Protein AF-A0A382JVS1-F1 (afdb_monomer)

InterPro domains:
  IPR001264 Glycosyl transferase, family 51 [PF00912] (274-320)
  IPR011812 Biosynthetic peptidoglycan transglycosylase [PTHR30400] (276-320)
  IPR023346 Lysozyme-like domain superfamily [SSF53955] (274-320)
  IPR036950 Transglycosylase domain [G3DSA:1.10.3810.10] (262-322)

pLDDT: mean 78.94, std 20.45, range [28.58, 98.44]

Secondary structure (DSSP, 8-state):
-GGGSSS---THHHHHHHHHHGGG-PPPHHHHHHHHHHTHHHHHHHHHHHT--HHHHHHHHHHHHHH------TTTTTSS-SSSTTS-EETTTTEEHHHHHHHHHHHH-TTSTT---GGGGGGSPPPSSHHHHHHHHHSHHHHHHHHHHHHHHHHHHHHHTT---TT-HHHHHHHHHH-SB-TTS-B----SS----HHHHHHHHHHHHHHHH-SS-----TTSS------HHHHHHHHHHHHHHHHHHHHHTGGGTS--S--HHHHHHHHTT---------GGGS-HHHHHHHHHHH-TTGGGSSS--HHHHHHHHHHT--

Solvent-accessible surface area (backbone atoms only — not comparable to full-atom values): 19044 Å² total; per-residue (Å²): 123,80,80,72,75,80,76,73,88,65,76,66,66,60,54,56,58,54,60,57,61,55,76,73,39,50,49,53,68,67,61,51,48,52,53,48,58,75,42,38,68,38,42,50,52,20,13,60,76,42,73,42,55,48,53,47,52,49,13,40,32,50,40,52,50,48,64,50,38,79,58,83,58,104,78,67,62,86,82,74,53,84,84,72,69,78,65,52,57,35,46,76,48,49,48,30,55,62,55,52,54,48,47,42,51,32,44,72,31,85,86,42,80,45,32,64,51,79,93,50,35,85,76,55,83,73,66,90,47,71,66,55,46,51,57,44,26,65,35,55,54,50,17,32,32,50,50,31,45,48,53,30,28,54,27,39,36,21,38,74,75,73,45,74,41,78,88,34,39,23,51,51,28,28,41,65,74,64,46,64,47,47,97,88,65,48,68,66,67,80,60,98,79,76,77,56,46,74,64,1,50,48,13,34,51,42,27,55,49,36,69,73,45,45,91,60,71,78,77,79,73,94,75,81,65,85,66,77,65,77,41,71,63,55,56,51,48,52,52,50,51,50,48,65,58,47,58,57,46,69,58,57,58,54,49,79,81,44,79,74,93,67,51,74,66,55,50,54,41,43,76,72,71,45,88,82,88,86,79,95,70,62,74,87,80,44,60,69,65,57,56,52,50,52,46,44,71,78,38,74,56,56,92,81,44,99,80,66,63,63,66,58,52,51,51,53,54,59,70,67,59,125

Structure (mmCIF, N/CA/C/O backbone):
data_AF-A0A382JVS1-F1
#
_entry.id   AF-A0A382JVS1-F1
#
loop_
_atom_site.group_PDB
_atom_site.id
_atom_site.type_symbol
_atom_site.label_atom_id
_atom_site.label_alt_id
_atom_site.label_comp_id
_atom_site.label_asym_id
_atom_site.label_entity_id
_atom_site.label_seq_id
_atom_site.pdbx_PDB_ins_code
_atom_site.Cartn_x
_atom_site.Cartn_y
_atom_site.Cartn_z
_atom_site.occupancy
_atom_site.B_iso_or_equiv
_atom_site.auth_seq_id
_atom_site.auth_comp_id
_atom_site.auth_asym_id
_atom_site.auth_atom_id
_atom_site.pdbx_PDB_model_num
ATOM 1 N N . VAL A 1 1 ? 19.525 30.548 -40.814 1.00 42.31 1 VAL A N 1
ATOM 2 C CA . VAL A 1 1 ? 19.132 29.144 -41.106 1.00 42.31 1 VAL A CA 1
ATOM 3 C C . VAL A 1 1 ? 19.857 28.142 -40.199 1.00 42.31 1 VAL A C 1
ATOM 5 O O . VAL A 1 1 ? 19.196 27.273 -39.652 1.00 42.31 1 VAL A O 1
ATOM 8 N N . TYR A 1 2 ? 21.157 28.309 -39.919 1.00 33.12 2 TYR A N 1
ATOM 9 C CA . TYR A 1 2 ? 21.934 27.373 -39.083 1.00 33.12 2 TYR A CA 1
ATOM 10 C C . TYR A 1 2 ? 21.656 27.394 -37.561 1.00 33.12 2 TYR A C 1
ATOM 12 O O . TYR A 1 2 ? 21.855 26.381 -36.898 1.00 33.12 2 TYR A O 1
ATOM 20 N N . SER A 1 3 ? 21.132 28.483 -36.982 1.00 33.38 3 SER A N 1
ATOM 21 C CA . SER A 1 3 ? 20.881 28.567 -35.527 1.00 33.38 3 SER A CA 1
ATOM 22 C C . SER A 1 3 ? 19.581 27.898 -35.050 1.00 33.38 3 SER A C 1
ATOM 24 O O . SER A 1 3 ? 19.409 27.677 -33.852 1.00 33.38 3 SER A O 1
ATOM 26 N N . ALA A 1 4 ? 18.671 27.544 -35.964 1.00 33.25 4 ALA A N 1
ATOM 27 C CA . ALA A 1 4 ? 17.352 26.998 -35.626 1.00 33.25 4 ALA A CA 1
ATOM 28 C C . ALA A 1 4 ? 17.336 25.466 -35.457 1.00 33.25 4 ALA A C 1
ATOM 30 O O . ALA A 1 4 ? 16.404 24.921 -34.872 1.00 33.25 4 ALA A O 1
ATOM 31 N N . ILE A 1 5 ? 18.373 24.767 -35.928 1.00 41.28 5 ILE A N 1
ATOM 32 C CA . ILE A 1 5 ? 18.414 23.294 -35.971 1.00 41.28 5 ILE A CA 1
ATOM 33 C C . ILE A 1 5 ? 19.000 22.698 -34.674 1.00 41.28 5 ILE A C 1
ATOM 35 O O . ILE A 1 5 ? 18.721 21.555 -34.326 1.00 41.28 5 ILE A O 1
ATOM 39 N N . TYR A 1 6 ? 19.744 23.482 -33.887 1.00 38.34 6 TYR A N 1
ATOM 40 C CA . TYR A 1 6 ? 20.509 22.966 -32.742 1.00 38.34 6 TYR A CA 1
ATOM 41 C C . TYR A 1 6 ? 19.781 22.950 -31.391 1.00 38.34 6 TYR A C 1
ATOM 43 O O . TYR A 1 6 ? 20.364 22.551 -30.383 1.00 38.34 6 TYR A O 1
ATOM 51 N N . ARG A 1 7 ? 18.511 23.367 -31.326 1.00 41.34 7 ARG A N 1
ATOM 52 C CA . ARG A 1 7 ? 17.801 23.531 -30.050 1.00 41.34 7 ARG A CA 1
ATOM 53 C C . ARG A 1 7 ? 16.478 22.770 -30.032 1.00 41.34 7 ARG A C 1
ATOM 55 O O . ARG A 1 7 ? 15.424 23.383 -30.108 1.00 41.34 7 ARG A O 1
ATOM 62 N N . ARG A 1 8 ? 16.547 21.436 -29.919 1.00 42.84 8 ARG A N 1
ATOM 63 C CA . ARG A 1 8 ? 15.491 20.554 -29.366 1.00 42.84 8 ARG A CA 1
ATOM 64 C C . ARG A 1 8 ? 15.969 19.095 -29.330 1.00 42.84 8 ARG A C 1
ATOM 66 O O . ARG A 1 8 ? 15.450 18.231 -30.027 1.00 42.84 8 ARG A O 1
ATOM 73 N N . VAL A 1 9 ? 16.930 18.785 -28.458 1.00 40.22 9 VAL A N 1
ATOM 74 C CA . VAL A 1 9 ? 17.017 17.415 -27.926 1.00 40.22 9 VAL A CA 1
ATOM 75 C C . VAL A 1 9 ? 15.963 17.336 -26.830 1.00 40.22 9 VAL A C 1
ATOM 77 O O . VAL A 1 9 ? 16.161 17.751 -25.694 1.00 40.22 9 VAL A O 1
ATOM 80 N N . SER A 1 10 ? 14.767 16.942 -27.253 1.00 40.75 10 SER A N 1
ATOM 81 C CA . SER A 1 10 ? 13.594 16.798 -26.407 1.00 40.75 10 SER A CA 1
ATOM 82 C C . SER A 1 10 ? 13.852 15.707 -25.361 1.00 40.75 10 SER A C 1
ATOM 84 O O . SER A 1 10 ? 14.071 14.549 -25.718 1.00 40.75 10 SER A O 1
ATOM 86 N N . PHE A 1 11 ? 13.786 16.085 -24.080 1.00 40.19 11 PHE A N 1
ATOM 87 C CA . PHE A 1 11 ? 13.880 15.259 -22.857 1.00 40.19 11 PHE A CA 1
ATOM 88 C C . PHE A 1 11 ? 12.965 14.010 -22.832 1.00 40.19 11 PHE A C 1
ATOM 90 O O . PHE A 1 11 ? 13.031 13.187 -21.924 1.00 40.19 11 PHE A O 1
ATOM 97 N N . TRP A 1 12 ? 12.120 13.835 -23.845 1.00 39.53 12 TRP A N 1
ATOM 98 C CA . TRP A 1 12 ? 11.094 12.803 -23.945 1.00 39.53 12 TRP A CA 1
ATOM 99 C C . TRP A 1 12 ? 11.618 11.406 -24.312 1.00 39.53 12 TRP A C 1
ATOM 101 O O . TRP A 1 12 ? 10.937 10.419 -24.044 1.00 39.53 12 TRP A O 1
ATOM 111 N N . ARG A 1 13 ? 12.828 11.278 -24.881 1.00 41.66 13 ARG A N 1
ATOM 112 C CA . ARG A 1 13 ? 13.394 9.960 -25.247 1.00 41.66 13 ARG A CA 1
ATOM 113 C C . ARG A 1 13 ? 13.989 9.186 -24.064 1.00 41.66 13 ARG A C 1
ATOM 115 O O . ARG A 1 13 ? 14.047 7.964 -24.128 1.00 41.66 13 ARG A O 1
ATOM 122 N N . LEU A 1 14 ? 14.350 9.867 -22.973 1.00 41.50 14 LEU A N 1
ATOM 123 C CA . LEU A 1 14 ? 14.803 9.216 -21.737 1.00 41.50 14 LEU A CA 1
ATOM 124 C C . LEU A 1 14 ? 13.622 8.626 -20.941 1.00 41.50 14 LEU A C 1
ATOM 126 O O . LEU A 1 14 ? 13.747 7.572 -20.324 1.00 41.50 14 LEU A O 1
ATOM 130 N N . GLY A 1 15 ? 12.449 9.267 -21.021 1.00 41.09 15 GLY A N 1
ATOM 131 C CA . GLY A 1 15 ? 11.243 8.846 -20.303 1.00 41.09 15 GLY A CA 1
ATOM 132 C C . GLY A 1 15 ? 10.675 7.505 -20.772 1.00 41.09 15 GLY A C 1
ATOM 133 O O . GLY A 1 15 ? 10.229 6.720 -19.946 1.00 41.09 15 GLY A O 1
ATOM 134 N N . ILE A 1 16 ? 10.746 7.196 -22.072 1.00 46.34 16 ILE A N 1
ATOM 135 C CA . ILE A 1 16 ? 10.248 5.921 -22.626 1.00 46.34 16 ILE A CA 1
ATOM 136 C C . ILE A 1 16 ? 11.172 4.749 -22.253 1.00 46.34 16 ILE A C 1
ATOM 138 O O . ILE A 1 16 ? 10.693 3.645 -22.012 1.00 46.34 16 ILE A O 1
ATOM 142 N N . PHE A 1 17 ? 12.482 4.987 -22.136 1.00 40.34 17 PHE A N 1
ATOM 143 C CA . PHE A 1 17 ? 13.445 3.965 -21.713 1.00 40.34 17 PHE A CA 1
ATOM 144 C C . PHE A 1 17 ? 13.302 3.626 -20.215 1.00 40.34 17 PHE A C 1
ATOM 146 O O . PHE A 1 17 ? 13.385 2.460 -19.837 1.00 40.34 17 PHE A O 1
ATOM 153 N N . LEU A 1 18 ? 12.982 4.623 -19.380 1.00 43.81 18 LEU A N 1
ATOM 154 C CA . LEU A 1 18 ? 12.628 4.440 -17.964 1.00 43.81 18 LEU A CA 1
ATOM 155 C C . LEU A 1 18 ? 11.268 3.738 -17.773 1.00 43.81 18 LEU A C 1
ATOM 157 O O . LEU A 1 18 ? 11.133 2.901 -16.886 1.00 43.81 18 LEU A O 1
ATOM 161 N N . LEU A 1 19 ? 10.288 4.005 -18.643 1.00 38.28 19 LEU A N 1
ATOM 162 C CA . LEU A 1 19 ? 8.951 3.387 -18.606 1.00 38.28 19 LEU A CA 1
ATOM 163 C C . LEU A 1 19 ? 8.930 1.900 -18.989 1.00 38.28 19 LEU A C 1
ATOM 165 O O . LEU A 1 19 ? 8.004 1.182 -18.626 1.00 38.28 19 LEU A O 1
ATOM 169 N N . ILE A 1 20 ? 9.923 1.431 -19.746 1.00 39.72 20 ILE A N 1
ATOM 170 C CA . ILE A 1 20 ? 10.021 0.024 -20.158 1.00 39.72 20 ILE A CA 1
ATOM 171 C C . ILE A 1 20 ? 10.807 -0.789 -19.117 1.00 39.72 20 ILE A C 1
ATOM 173 O O . ILE A 1 20 ? 10.452 -1.939 -18.852 1.00 39.72 20 ILE A O 1
ATOM 177 N N . ALA A 1 21 ? 11.800 -0.182 -18.456 1.00 35.78 21 ALA A N 1
ATOM 178 C CA . ALA A 1 21 ? 12.526 -0.792 -17.339 1.00 35.78 21 ALA A CA 1
ATOM 179 C C . ALA A 1 21 ? 11.646 -0.997 -16.090 1.00 35.78 21 ALA A C 1
ATOM 181 O O . ALA A 1 21 ? 11.815 -1.989 -15.381 1.00 35.78 21 ALA A O 1
ATOM 182 N N . SER A 1 22 ? 10.658 -0.125 -15.864 1.00 36.38 22 SER A N 1
ATOM 183 C CA . SER A 1 22 ? 9.746 -0.226 -14.719 1.00 36.38 22 SER A CA 1
ATOM 184 C C . SER A 1 22 ? 8.768 -1.396 -14.810 1.00 36.38 22 SER A C 1
ATOM 186 O O . SER A 1 22 ? 8.185 -1.761 -13.805 1.00 36.38 22 SER A O 1
ATOM 188 N N . THR A 1 23 ? 8.613 -2.036 -15.978 1.00 35.84 23 THR A N 1
ATOM 189 C CA . THR A 1 23 ? 7.744 -3.213 -16.167 1.00 35.84 23 THR A CA 1
ATOM 190 C C . THR A 1 23 ? 8.486 -4.558 -16.051 1.00 35.84 23 THR A C 1
ATOM 192 O O . THR A 1 23 ? 7.959 -5.578 -16.486 1.00 35.84 23 THR A O 1
ATOM 195 N N . ALA A 1 24 ? 9.653 -4.623 -15.374 1.00 39.47 24 ALA A N 1
ATOM 196 C CA . ALA A 1 24 ? 10.392 -5.859 -15.036 1.00 39.47 24 ALA A CA 1
ATOM 197 C C . ALA A 1 24 ? 10.500 -6.343 -13.537 1.00 39.47 24 ALA A C 1
ATOM 199 O O . ALA A 1 24 ? 11.214 -7.325 -13.322 1.00 39.47 24 ALA A O 1
ATOM 200 N N . LEU A 1 25 ? 9.842 -5.745 -12.524 1.00 48.66 25 LEU A N 1
ATOM 201 C CA . LEU A 1 25 ? 10.211 -5.816 -11.092 1.00 48.66 25 LEU A CA 1
ATOM 202 C C . LEU A 1 25 ? 9.109 -6.173 -10.044 1.00 48.66 25 LEU A C 1
ATOM 204 O O . LEU A 1 25 ? 9.268 -5.815 -8.881 1.00 48.66 25 LEU A O 1
ATOM 208 N N . ALA A 1 26 ? 8.023 -6.899 -10.355 1.00 50.84 26 ALA A N 1
ATOM 209 C CA . ALA A 1 26 ? 7.187 -7.459 -9.267 1.00 50.84 26 ALA A CA 1
ATOM 210 C C . ALA A 1 26 ? 7.966 -8.500 -8.434 1.00 50.84 26 ALA A C 1
ATOM 212 O O . ALA A 1 26 ? 8.586 -9.405 -9.004 1.00 50.84 26 ALA A O 1
ATOM 213 N N . GLU A 1 27 ? 7.903 -8.399 -7.098 1.00 60.81 27 GLU A N 1
ATOM 214 C CA . GLU A 1 27 ? 8.493 -9.383 -6.180 1.00 60.81 27 GLU A CA 1
ATOM 215 C C . GLU A 1 27 ? 7.804 -10.742 -6.381 1.00 60.81 27 GLU A C 1
ATOM 217 O O . GLU A 1 27 ? 6.579 -10.830 -6.515 1.00 60.81 27 GLU A O 1
ATOM 222 N N . SER A 1 28 ? 8.581 -11.827 -6.447 1.00 71.00 28 SER A N 1
ATOM 223 C CA . SER A 1 28 ? 7.980 -13.151 -6.583 1.00 71.00 28 SER A CA 1
ATOM 224 C C . SER A 1 28 ? 7.179 -13.498 -5.325 1.00 71.00 28 SER A C 1
ATOM 226 O O . SER A 1 28 ? 7.521 -13.104 -4.204 1.00 71.00 28 SER A O 1
ATOM 228 N N . ALA A 1 29 ? 6.108 -14.269 -5.514 1.00 74.44 29 ALA A N 1
ATOM 229 C CA . ALA A 1 29 ? 5.278 -14.757 -4.416 1.00 74.44 29 ALA A CA 1
ATOM 230 C C . ALA A 1 29 ? 6.108 -15.483 -3.341 1.00 74.44 29 ALA A C 1
ATOM 232 O O . ALA A 1 29 ? 5.847 -15.303 -2.155 1.00 74.44 29 ALA A O 1
ATOM 233 N N . ASP A 1 30 ? 7.137 -16.231 -3.751 1.00 70.50 30 ASP A N 1
ATOM 234 C CA . ASP A 1 30 ? 8.017 -16.980 -2.849 1.00 70.50 30 ASP A CA 1
ATOM 235 C C . ASP A 1 30 ? 8.817 -16.053 -1.917 1.00 70.50 30 ASP A C 1
ATOM 237 O O . ASP A 1 30 ? 8.817 -16.249 -0.704 1.00 70.50 30 ASP A O 1
ATOM 241 N N . VAL A 1 31 ? 9.421 -14.984 -2.452 1.00 76.56 31 VAL A N 1
ATOM 242 C CA . VAL A 1 31 ? 10.197 -14.027 -1.639 1.00 76.56 31 VAL A CA 1
ATOM 243 C C . VAL A 1 31 ? 9.278 -13.264 -0.684 1.00 76.56 31 VAL A C 1
ATOM 245 O O . VAL A 1 31 ? 9.595 -13.088 0.492 1.00 76.56 31 VAL A O 1
ATOM 248 N N . THR A 1 32 ? 8.099 -12.853 -1.158 1.00 79.94 32 THR A N 1
ATOM 249 C CA . THR A 1 32 ? 7.102 -12.196 -0.301 1.00 79.94 32 THR A CA 1
ATOM 250 C C . THR A 1 32 ? 6.661 -13.114 0.840 1.00 79.94 32 THR A C 1
ATOM 252 O O . THR A 1 32 ? 6.521 -12.671 1.981 1.00 79.94 32 THR A O 1
ATOM 255 N N . HIS A 1 33 ? 6.468 -14.400 0.549 1.00 79.75 33 HIS A N 1
ATOM 256 C CA . HIS A 1 33 ? 6.098 -15.398 1.541 1.00 79.75 33 HIS A CA 1
ATOM 257 C C . HIS A 1 33 ? 7.192 -15.589 2.605 1.00 79.75 33 HIS A C 1
ATOM 259 O O . HIS A 1 33 ? 6.888 -15.599 3.796 1.00 79.75 33 HIS A O 1
ATOM 265 N N . GLU A 1 34 ? 8.467 -15.661 2.214 1.00 79.38 34 GLU A N 1
ATOM 266 C CA . GLU A 1 34 ? 9.585 -15.693 3.170 1.00 79.38 34 GLU A CA 1
ATOM 267 C C . GLU A 1 34 ? 9.607 -14.453 4.073 1.00 79.38 34 GLU A C 1
ATOM 269 O O . GLU A 1 34 ? 9.758 -14.574 5.290 1.00 79.38 34 GLU A O 1
ATOM 274 N N . LYS A 1 35 ? 9.373 -13.256 3.520 1.00 84.69 35 LYS A N 1
ATOM 275 C CA . LYS A 1 35 ? 9.302 -12.022 4.321 1.00 84.69 35 LYS A CA 1
ATOM 276 C C . LYS A 1 35 ? 8.130 -12.022 5.308 1.00 84.69 35 LYS A C 1
ATOM 278 O O . LYS A 1 35 ? 8.286 -11.504 6.415 1.00 84.69 35 LYS A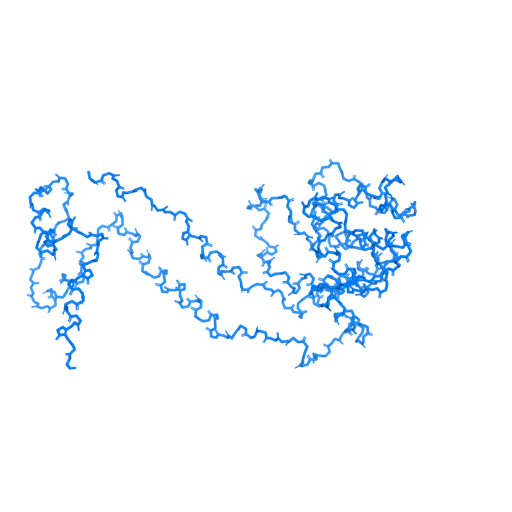 O 1
ATOM 283 N N . LEU A 1 36 ? 6.980 -12.601 4.944 1.00 87.50 36 LEU A N 1
ATOM 284 C CA . LEU A 1 36 ? 5.849 -12.796 5.864 1.00 87.50 36 LEU A CA 1
ATOM 285 C C . LEU A 1 36 ? 6.212 -13.740 7.012 1.00 87.50 36 LEU A C 1
ATOM 287 O O . LEU A 1 36 ? 5.864 -13.458 8.155 1.00 87.50 36 LEU A O 1
ATOM 291 N N . LEU A 1 37 ? 6.942 -14.822 6.727 1.00 83.81 37 LEU A N 1
ATOM 292 C CA . LEU A 1 37 ? 7.420 -15.754 7.750 1.00 83.81 37 LEU A CA 1
ATOM 293 C C . LEU A 1 37 ? 8.394 -15.083 8.723 1.00 83.81 37 LEU A C 1
ATOM 295 O O . LEU A 1 37 ? 8.231 -15.214 9.935 1.00 83.81 37 LEU A O 1
ATOM 299 N N . VAL A 1 38 ? 9.366 -14.326 8.204 1.00 84.75 38 VAL A N 1
ATOM 300 C CA . VAL A 1 38 ? 10.346 -13.590 9.022 1.00 84.75 38 VAL A CA 1
ATOM 301 C C . VAL A 1 38 ? 9.658 -12.564 9.926 1.00 84.75 38 VAL A C 1
ATOM 303 O O . VAL A 1 38 ? 9.999 -12.446 11.100 1.00 84.75 38 VAL A O 1
ATOM 306 N N . ASN A 1 39 ? 8.649 -11.857 9.409 1.00 88.12 39 ASN A N 1
ATOM 307 C CA . ASN A 1 39 ? 7.931 -10.810 10.141 1.00 88.12 39 ASN A CA 1
ATOM 308 C C . ASN A 1 39 ? 6.666 -11.304 10.859 1.00 88.12 39 ASN A C 1
ATOM 310 O O . ASN A 1 39 ? 5.890 -10.490 11.367 1.00 88.12 39 ASN A O 1
ATOM 314 N N . ARG A 1 40 ? 6.449 -12.621 10.943 1.00 88.00 40 ARG A N 1
ATOM 315 C CA . ARG A 1 40 ? 5.226 -13.211 11.504 1.00 88.00 40 ARG A CA 1
ATOM 316 C C . ARG A 1 40 ? 4.914 -12.703 12.911 1.00 88.00 40 ARG A C 1
ATOM 318 O O . ARG A 1 40 ? 3.771 -12.354 13.187 1.00 88.00 40 ARG A O 1
ATOM 325 N N . GLY A 1 41 ? 5.929 -12.593 13.769 1.00 86.44 41 GLY A N 1
ATOM 326 C CA . GLY A 1 41 ? 5.753 -12.076 15.128 1.00 86.44 41 GLY A CA 1
ATOM 327 C C . GLY A 1 41 ? 5.216 -10.641 15.152 1.00 86.44 41 GLY A C 1
ATOM 328 O O . GLY A 1 41 ? 4.326 -10.330 15.937 1.00 86.44 41 GLY A O 1
ATOM 329 N N . PHE A 1 42 ? 5.686 -9.766 14.255 1.00 92.81 42 PHE A N 1
ATOM 330 C CA . PHE A 1 42 ? 5.161 -8.400 14.153 1.00 92.81 42 PHE A CA 1
ATOM 331 C C . PHE A 1 42 ? 3.720 -8.368 13.646 1.00 92.81 42 PHE A C 1
ATOM 333 O O . PHE A 1 42 ? 2.930 -7.562 14.132 1.00 92.81 42 PHE A O 1
ATOM 340 N N . ILE A 1 43 ? 3.369 -9.255 12.712 1.00 93.75 43 ILE A N 1
ATOM 341 C CA . ILE A 1 43 ? 2.002 -9.394 12.199 1.00 93.75 43 ILE A CA 1
ATOM 342 C C . ILE A 1 43 ? 1.057 -9.835 13.315 1.00 93.75 43 ILE A C 1
ATOM 344 O O . ILE A 1 43 ? 0.023 -9.202 13.502 1.00 93.75 43 ILE A O 1
ATOM 348 N N . GLU A 1 44 ? 1.413 -10.873 14.073 1.00 92.19 44 GLU A N 1
ATOM 349 C CA . GLU A 1 44 ? 0.589 -11.392 15.171 1.00 92.19 44 GLU A CA 1
ATOM 350 C C . GLU A 1 44 ? 0.407 -10.343 16.278 1.00 92.19 44 GLU A C 1
ATOM 352 O O . GLU A 1 44 ? -0.719 -10.083 16.697 1.00 92.19 44 GLU A O 1
ATOM 357 N N . ILE A 1 45 ? 1.484 -9.656 16.677 1.00 93.31 45 ILE A N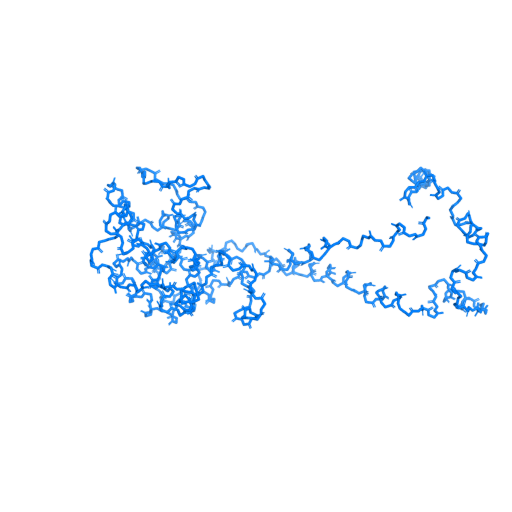 1
ATOM 358 C CA . ILE A 1 45 ? 1.425 -8.581 17.681 1.00 93.31 45 ILE A CA 1
ATOM 359 C C . ILE A 1 45 ? 0.562 -7.409 17.196 1.00 93.31 45 ILE A C 1
ATOM 361 O O . ILE A 1 45 ? -0.225 -6.858 17.964 1.00 93.31 45 ILE A O 1
ATOM 365 N N . ALA A 1 46 ? 0.712 -6.987 15.939 1.00 97.44 46 ALA A N 1
ATOM 366 C CA . ALA A 1 46 ? -0.086 -5.897 15.385 1.00 97.44 46 ALA A CA 1
ATOM 367 C C . ALA A 1 46 ? -1.565 -6.293 15.262 1.00 97.44 46 ALA A C 1
ATOM 369 O O . ALA A 1 46 ? -2.447 -5.510 15.615 1.00 97.44 46 ALA A O 1
ATOM 370 N N . ALA A 1 47 ? -1.838 -7.509 14.792 1.00 96.69 47 ALA A N 1
ATOM 371 C CA . ALA A 1 47 ? -3.184 -8.045 14.670 1.00 96.69 47 ALA A CA 1
ATOM 372 C C . ALA A 1 47 ? -3.906 -8.061 16.023 1.00 96.69 47 ALA A C 1
ATOM 374 O O . ALA A 1 47 ? -5.015 -7.539 16.121 1.00 96.69 47 ALA A O 1
ATOM 375 N N . ASP A 1 48 ? -3.239 -8.546 17.071 1.00 96.31 48 ASP A N 1
ATOM 376 C CA . ASP A 1 48 ? -3.762 -8.557 18.438 1.00 96.31 48 ASP A CA 1
ATOM 377 C C . ASP A 1 48 ? -4.024 -7.134 18.967 1.00 96.31 48 ASP A C 1
ATOM 379 O O . ASP A 1 48 ? -5.155 -6.798 19.326 1.00 96.31 48 ASP A O 1
ATOM 383 N N . LYS A 1 49 ? -3.025 -6.239 18.887 1.00 97.25 49 LYS A N 1
ATOM 384 C CA . LYS A 1 49 ? -3.138 -4.837 19.341 1.00 97.25 49 LYS A CA 1
ATOM 385 C C . LYS A 1 49 ? -4.333 -4.100 18.744 1.00 97.25 49 LYS A C 1
ATOM 387 O O . LYS A 1 49 ? -5.016 -3.348 19.438 1.00 97.25 49 LYS A O 1
ATOM 392 N N . PHE A 1 50 ? -4.578 -4.289 17.450 1.00 97.88 50 PHE A N 1
ATOM 393 C CA . PHE A 1 50 ? -5.660 -3.608 16.740 1.00 97.88 50 PHE A CA 1
ATOM 394 C C . PHE A 1 50 ? -6.918 -4.475 16.598 1.00 97.88 50 PHE A C 1
ATOM 396 O O . PHE A 1 50 ? -7.889 -4.038 15.977 1.00 97.88 50 PHE A O 1
ATOM 403 N N . ASN A 1 51 ? -6.948 -5.663 17.211 1.00 97.12 51 ASN A N 1
ATOM 404 C CA . ASN A 1 51 ? -8.044 -6.628 17.146 1.00 97.12 51 ASN A CA 1
ATOM 405 C C . ASN A 1 51 ? -8.468 -6.945 15.696 1.00 97.12 51 ASN A C 1
ATOM 407 O O . ASN A 1 51 ? -9.648 -6.890 15.359 1.00 97.12 51 ASN A O 1
ATOM 411 N N . VAL A 1 52 ? -7.519 -7.169 14.793 1.00 97.25 52 VAL A N 1
ATOM 412 C CA . VAL A 1 52 ? -7.786 -7.514 13.386 1.00 97.25 52 VAL A CA 1
ATOM 413 C C . VAL A 1 52 ? -7.305 -8.926 13.087 1.00 97.25 52 VAL A C 1
ATOM 415 O O . VAL A 1 52 ? -6.469 -9.469 13.798 1.00 97.25 52 VAL A O 1
ATOM 418 N N . ASP A 1 53 ? -7.828 -9.531 12.026 1.00 95.62 53 ASP A N 1
ATOM 419 C CA . ASP A 1 53 ? -7.428 -10.878 11.638 1.00 95.62 53 ASP A CA 1
ATOM 420 C C . ASP A 1 53 ? -6.009 -10.881 11.032 1.00 95.62 53 ASP A C 1
ATOM 422 O O . ASP A 1 53 ? -5.728 -10.186 10.048 1.00 95.62 53 ASP A O 1
ATOM 426 N N . ALA A 1 54 ? -5.104 -11.669 11.623 1.00 94.56 54 ALA A N 1
ATOM 427 C CA . ALA A 1 54 ? -3.708 -11.766 11.198 1.00 94.56 54 ALA A CA 1
ATOM 428 C C . ALA A 1 54 ? -3.548 -12.366 9.790 1.00 94.56 54 ALA A C 1
ATOM 430 O O . ALA A 1 54 ? -2.620 -11.996 9.064 1.00 94.56 54 ALA A O 1
ATOM 431 N N . GLN A 1 55 ? -4.444 -13.266 9.373 1.00 93.00 55 GLN A N 1
ATOM 432 C CA . GLN A 1 55 ? -4.435 -13.845 8.029 1.00 93.00 55 GLN A CA 1
ATOM 433 C C . GLN A 1 55 ? -4.896 -12.819 6.996 1.00 93.00 55 GLN A C 1
ATOM 435 O O . GLN A 1 55 ? -4.272 -12.710 5.942 1.00 93.00 55 GLN A O 1
ATOM 440 N N . ILE A 1 56 ? -5.921 -12.016 7.302 1.00 96.31 56 ILE A N 1
ATOM 441 C CA . ILE A 1 56 ? -6.353 -10.912 6.430 1.00 96.31 56 ILE A CA 1
ATOM 442 C C . ILE A 1 56 ? -5.250 -9.856 6.318 1.00 96.31 56 ILE A C 1
ATOM 444 O O . ILE A 1 56 ? -4.943 -9.412 5.210 1.00 96.31 56 ILE A O 1
ATOM 448 N N . LEU A 1 57 ? -4.611 -9.487 7.433 1.00 96.69 57 LEU A N 1
ATOM 449 C CA . LEU A 1 57 ? -3.470 -8.568 7.428 1.00 96.69 57 LEU A CA 1
ATOM 450 C C . LEU A 1 57 ? -2.325 -9.108 6.560 1.00 96.69 57 LEU A C 1
ATOM 452 O O . LEU A 1 57 ? -1.826 -8.396 5.688 1.00 96.69 57 LEU A O 1
ATOM 456 N N . SER A 1 58 ? -1.970 -10.384 6.730 1.00 95.12 58 SER A N 1
ATOM 457 C CA . SER A 1 58 ? -0.956 -11.055 5.909 1.00 95.12 58 SER A CA 1
ATOM 458 C C . SER A 1 58 ? -1.341 -11.077 4.432 1.00 95.12 58 SER A C 1
ATOM 460 O O . SER A 1 58 ? -0.501 -10.813 3.579 1.00 95.12 58 SER A O 1
ATOM 462 N N . ALA A 1 59 ? -2.607 -11.359 4.110 1.00 95.19 59 ALA A N 1
ATOM 463 C CA . ALA A 1 59 ? -3.110 -11.415 2.739 1.00 95.19 59 ALA A CA 1
ATOM 464 C C . ALA A 1 59 ? -3.052 -10.052 2.047 1.00 95.19 59 ALA A C 1
ATOM 466 O O . ALA A 1 59 ? -2.715 -9.977 0.865 1.00 95.19 59 ALA A O 1
ATOM 467 N N . ILE A 1 60 ? -3.329 -8.973 2.779 1.00 95.38 60 ILE A N 1
ATOM 468 C CA . ILE A 1 60 ? -3.200 -7.606 2.269 1.00 95.38 60 ILE A CA 1
ATOM 469 C C . ILE A 1 60 ? -1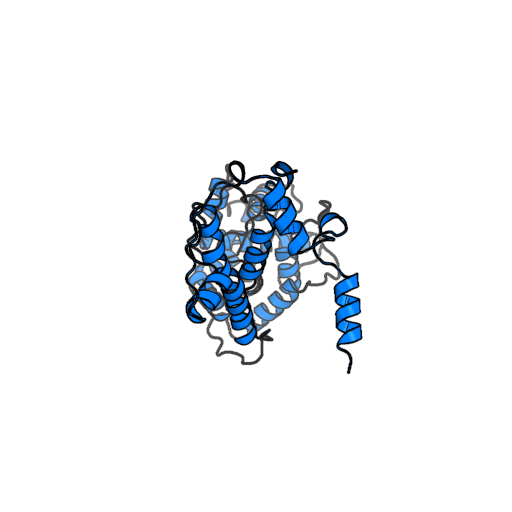.736 -7.273 2.004 1.00 95.38 60 ILE A C 1
ATOM 471 O O . ILE A 1 60 ? -1.424 -6.836 0.901 1.00 95.38 60 ILE A O 1
ATOM 475 N N . ILE A 1 61 ? -0.836 -7.547 2.954 1.00 93.56 61 ILE A N 1
ATOM 476 C CA . ILE A 1 61 ? 0.606 -7.311 2.777 1.00 93.56 61 ILE A CA 1
ATOM 477 C C . ILE A 1 61 ? 1.142 -8.134 1.600 1.00 93.56 61 ILE A C 1
ATOM 479 O O . ILE A 1 61 ? 1.814 -7.596 0.725 1.00 93.56 61 ILE A O 1
ATOM 483 N N . PHE A 1 62 ? 0.793 -9.420 1.531 1.00 92.12 62 PHE A N 1
ATOM 484 C CA . PHE A 1 62 ? 1.156 -10.297 0.421 1.00 92.12 62 PHE A CA 1
ATOM 485 C C . PHE A 1 62 ? 0.705 -9.721 -0.922 1.00 92.12 62 PHE A C 1
ATOM 487 O O . PHE A 1 62 ? 1.474 -9.661 -1.880 1.00 92.12 62 PHE A O 1
ATOM 494 N N . THR A 1 63 ? -0.552 -9.287 -0.990 1.00 90.50 63 THR A N 1
ATOM 495 C CA . THR A 1 63 ? -1.151 -8.787 -2.226 1.00 90.50 63 THR A CA 1
ATOM 496 C C . THR A 1 63 ? -0.550 -7.443 -2.631 1.00 90.50 63 THR A C 1
ATOM 498 O O . THR A 1 63 ? -0.216 -7.284 -3.798 1.00 90.50 63 THR A O 1
ATOM 501 N N . GLU A 1 64 ? -0.327 -6.510 -1.697 1.00 88.00 64 GLU A N 1
ATOM 502 C CA . GLU A 1 64 ? 0.388 -5.249 -1.959 1.00 88.00 64 GLU A CA 1
ATOM 503 C C . GLU A 1 64 ? 1.762 -5.512 -2.583 1.00 88.00 64 GLU A C 1
ATOM 505 O O . GLU A 1 64 ? 2.093 -4.934 -3.616 1.00 88.00 64 GLU A O 1
ATOM 510 N N . ARG A 1 65 ? 2.537 -6.429 -1.995 1.00 84.62 65 ARG A N 1
ATOM 511 C CA . ARG A 1 65 ? 3.912 -6.719 -2.423 1.00 84.62 65 ARG A CA 1
ATOM 512 C C . ARG A 1 65 ? 4.006 -7.492 -3.739 1.00 84.62 65 ARG A C 1
ATOM 514 O O . ARG A 1 65 ? 4.959 -7.306 -4.486 1.00 84.62 65 ARG A O 1
ATOM 521 N N . THR A 1 66 ? 3.021 -8.336 -4.042 1.00 80.12 66 THR A N 1
ATOM 522 C CA . THR A 1 66 ? 3.011 -9.149 -5.274 1.00 80.12 66 THR A CA 1
ATOM 523 C C . THR A 1 66 ? 2.315 -8.471 -6.457 1.00 80.12 66 THR A C 1
ATOM 525 O O . THR A 1 66 ? 2.573 -8.840 -7.604 1.00 80.12 66 THR A O 1
ATOM 528 N N . LEU A 1 67 ? 1.434 -7.490 -6.216 1.00 70.88 67 LEU A N 1
ATOM 529 C CA . LEU A 1 67 ? 0.754 -6.727 -7.270 1.00 70.88 67 LEU A CA 1
ATOM 530 C C . LEU A 1 67 ? 1.454 -5.434 -7.653 1.00 70.88 67 LEU A C 1
ATOM 532 O O . LEU A 1 67 ? 1.476 -5.100 -8.840 1.00 70.88 67 LEU A O 1
ATOM 536 N N . ASN A 1 68 ? 1.946 -4.670 -6.674 1.00 55.00 68 ASN A N 1
ATOM 537 C CA . ASN A 1 68 ? 2.581 -3.401 -6.982 1.00 55.00 68 ASN A CA 1
ATOM 538 C C . ASN A 1 68 ? 3.972 -3.667 -7.536 1.00 55.00 68 ASN A C 1
ATOM 540 O O . ASN A 1 68 ? 4.867 -4.191 -6.886 1.00 55.00 68 ASN A O 1
ATOM 544 N N . TYR A 1 69 ? 4.096 -3.314 -8.805 1.00 45.38 69 TYR A N 1
ATOM 545 C CA . TYR A 1 69 ? 5.181 -3.692 -9.685 1.00 45.38 69 TYR A CA 1
ATOM 546 C C . TYR A 1 69 ? 6.444 -2.822 -9.506 1.00 45.38 69 TYR A C 1
ATOM 548 O O . TYR A 1 69 ? 7.436 -2.993 -10.208 1.00 45.38 69 TYR A O 1
ATOM 556 N N . ASP A 1 70 ? 6.416 -1.876 -8.570 1.00 36.19 70 ASP A N 1
ATOM 557 C CA . ASP A 1 70 ? 7.457 -0.866 -8.420 1.00 36.19 70 ASP A CA 1
ATOM 558 C C . ASP A 1 70 ? 8.223 -1.090 -7.121 1.00 36.19 70 ASP A C 1
ATOM 560 O O . ASP A 1 70 ? 7.914 -0.535 -6.066 1.00 36.19 70 ASP A O 1
ATOM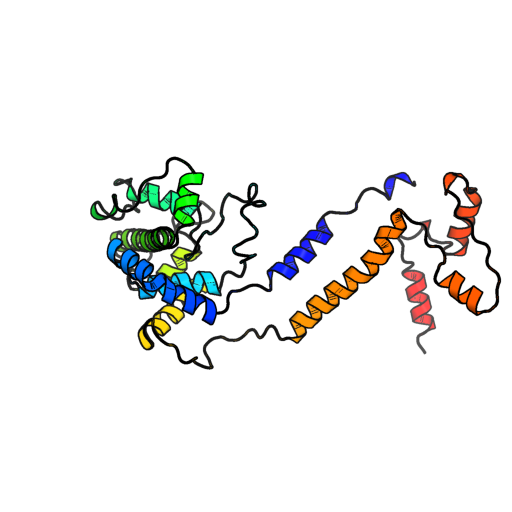 564 N N . TRP A 1 71 ? 9.227 -1.953 -7.206 1.00 36.78 71 TRP A N 1
ATOM 565 C CA . TRP A 1 71 ? 10.332 -1.918 -6.272 1.00 36.78 71 TRP A CA 1
ATOM 566 C C . TRP A 1 71 ? 11.618 -1.761 -7.068 1.00 36.78 71 TRP A C 1
ATOM 568 O O . TRP A 1 71 ? 12.232 -2.723 -7.530 1.00 36.78 71 TRP A O 1
ATOM 578 N N . THR A 1 72 ? 12.005 -0.507 -7.265 1.00 34.88 72 THR A N 1
ATOM 579 C CA . THR A 1 72 ? 13.408 -0.170 -7.450 1.00 34.88 72 THR A CA 1
ATOM 580 C C . THR A 1 72 ? 14.090 -0.298 -6.089 1.00 34.88 72 THR A C 1
ATOM 582 O O . THR A 1 72 ? 13.746 0.417 -5.155 1.00 34.88 72 THR A O 1
ATOM 585 N N . ASP A 1 73 ? 14.991 -1.278 -5.995 1.00 36.59 73 ASP A N 1
ATOM 586 C CA . ASP A 1 73 ? 16.052 -1.469 -4.999 1.00 36.59 73 ASP A CA 1
ATOM 587 C C . ASP A 1 73 ? 15.791 -0.959 -3.562 1.00 36.59 73 ASP A C 1
ATOM 589 O O . ASP A 1 73 ? 15.913 0.235 -3.294 1.00 36.59 73 ASP A O 1
ATOM 593 N N . GLU A 1 74 ? 15.664 -1.867 -2.574 1.00 41.00 74 GLU A N 1
ATOM 594 C CA . GLU A 1 74 ? 15.722 -1.571 -1.112 1.00 41.00 74 GLU A CA 1
ATOM 595 C C . GLU A 1 74 ? 16.982 -0.798 -0.660 1.00 41.00 74 GLU A C 1
ATOM 597 O O . GLU A 1 74 ? 17.195 -0.629 0.540 1.00 41.00 74 GLU A O 1
ATOM 602 N N . ARG A 1 75 ? 17.871 -0.350 -1.554 1.00 39.56 75 ARG A N 1
ATOM 603 C CA . ARG A 1 75 ? 19.165 0.239 -1.187 1.00 39.56 75 ARG A CA 1
ATOM 604 C C . ARG A 1 75 ? 19.632 1.451 -1.993 1.00 39.56 75 ARG A C 1
ATOM 606 O O . ARG A 1 75 ? 20.695 1.966 -1.657 1.00 39.56 75 ARG A O 1
ATOM 613 N N . LEU A 1 76 ? 18.891 1.953 -2.986 1.00 32.66 76 LEU A N 1
ATOM 614 C CA . LEU A 1 76 ? 19.373 3.085 -3.806 1.00 32.66 76 LEU A CA 1
ATOM 615 C C . LEU A 1 76 ? 18.748 4.457 -3.497 1.00 32.66 76 LEU A C 1
ATOM 617 O O . LEU A 1 76 ? 19.302 5.483 -3.887 1.00 32.66 76 LEU A O 1
ATOM 621 N N . ASP A 1 77 ? 17.700 4.517 -2.678 1.00 34.47 77 ASP A N 1
ATOM 622 C CA . ASP A 1 77 ? 16.833 5.700 -2.615 1.00 34.47 77 ASP A CA 1
ATOM 623 C C . ASP A 1 77 ? 16.770 6.411 -1.259 1.00 34.47 77 ASP A C 1
ATOM 625 O O . ASP A 1 77 ? 15.780 7.040 -0.895 1.00 34.47 77 ASP A O 1
ATOM 629 N N . VAL A 1 78 ? 17.872 6.404 -0.510 1.00 41.47 78 VAL A N 1
ATOM 630 C CA . VAL A 1 78 ? 18.055 7.381 0.582 1.00 41.47 78 VAL A CA 1
ATOM 631 C C . VAL A 1 78 ? 18.646 8.696 0.048 1.00 41.47 78 VAL A C 1
ATOM 633 O O . VAL A 1 78 ? 18.411 9.758 0.621 1.00 41.47 78 VAL A O 1
ATOM 636 N N . VAL A 1 79 ? 19.356 8.659 -1.089 1.00 35.00 79 VAL A N 1
ATOM 637 C CA . VAL A 1 79 ? 20.146 9.799 -1.594 1.00 35.00 79 VAL A CA 1
ATOM 638 C C . VAL A 1 79 ? 19.492 10.518 -2.792 1.00 35.00 79 VAL A C 1
ATOM 640 O O . VAL A 1 79 ? 19.760 11.698 -2.999 1.00 35.00 79 VAL A O 1
ATOM 643 N N . LEU A 1 80 ? 18.566 9.887 -3.531 1.00 28.58 80 LEU A N 1
ATOM 644 C CA . LEU A 1 80 ? 17.929 10.473 -4.734 1.00 28.58 80 LEU A CA 1
ATOM 645 C C . LEU A 1 80 ? 16.457 10.927 -4.550 1.00 28.58 80 LEU A C 1
ATOM 647 O O . LEU A 1 80 ? 15.851 11.472 -5.471 1.00 28.58 80 LEU A O 1
ATOM 651 N N . PHE A 1 81 ? 15.879 10.776 -3.351 1.00 40.69 81 PHE A N 1
ATOM 652 C CA . PHE A 1 81 ? 14.423 10.809 -3.089 1.00 40.69 81 PHE A CA 1
ATOM 653 C C . PHE A 1 81 ? 13.875 12.066 -2.380 1.00 40.69 81 PHE A C 1
ATOM 655 O O . PHE A 1 81 ? 12.885 12.014 -1.645 1.00 40.69 81 PHE A O 1
ATOM 662 N N . SER A 1 82 ? 14.478 13.239 -2.577 1.00 40.84 82 SER A N 1
ATOM 663 C CA . SER A 1 82 ? 13.995 14.469 -1.922 1.00 40.84 82 SER A CA 1
ATOM 664 C C . SER A 1 82 ? 12.803 15.140 -2.633 1.00 40.84 82 SER A C 1
ATOM 666 O O . SER A 1 82 ? 12.064 15.879 -1.985 1.00 40.84 82 SER A O 1
ATOM 668 N N . THR A 1 83 ? 12.542 14.849 -3.919 1.00 33.19 83 THR A N 1
ATOM 669 C CA . THR A 1 83 ? 11.547 15.588 -4.737 1.00 33.19 83 THR A CA 1
ATOM 670 C C . THR A 1 83 ? 10.198 14.867 -4.941 1.00 33.19 83 THR A C 1
ATOM 672 O O . THR A 1 83 ? 9.171 15.528 -5.063 1.00 33.19 83 THR A O 1
ATOM 675 N N . TRP A 1 84 ? 10.145 13.529 -4.896 1.00 34.19 84 TRP A N 1
ATOM 676 C CA . TRP A 1 84 ? 8.923 12.721 -5.139 1.00 34.19 84 TRP A CA 1
ATOM 677 C C . TRP A 1 84 ? 8.124 12.356 -3.865 1.00 34.19 84 TRP A C 1
ATOM 679 O O . TRP A 1 84 ? 7.133 11.627 -3.902 1.00 34.19 84 TRP A O 1
ATOM 689 N N . LYS A 1 85 ? 8.524 12.921 -2.721 1.00 44.81 85 LYS A N 1
ATOM 690 C CA . LYS A 1 85 ? 8.149 12.588 -1.332 1.00 44.81 85 LYS A CA 1
ATOM 691 C C . LYS A 1 85 ? 6.658 12.677 -0.941 1.00 44.81 85 LYS A C 1
ATOM 693 O O . LYS A 1 85 ? 6.359 12.535 0.245 1.00 44.81 85 LYS A O 1
ATOM 698 N N . GLN A 1 86 ? 5.710 13.010 -1.820 1.00 47.50 86 GLN A N 1
ATOM 699 C CA . GLN A 1 86 ? 4.344 13.356 -1.376 1.00 47.50 86 GLN A CA 1
ATOM 700 C C . GLN A 1 86 ? 3.392 12.160 -1.177 1.00 47.50 86 GLN A C 1
ATOM 702 O O . GLN A 1 86 ? 2.467 12.290 -0.383 1.00 47.50 86 GLN A O 1
ATOM 707 N N . ASN A 1 87 ? 3.604 11.000 -1.815 1.00 58.97 87 ASN A N 1
ATOM 708 C CA . ASN A 1 87 ? 2.645 9.875 -1.761 1.00 58.97 87 ASN A CA 1
ATOM 709 C C . ASN A 1 87 ? 3.269 8.463 -1.746 1.00 58.97 87 ASN A C 1
ATOM 711 O O . ASN A 1 87 ? 2.567 7.496 -2.041 1.00 58.97 87 ASN A O 1
ATOM 715 N N . SER A 1 88 ? 4.552 8.326 -1.408 1.00 70.06 88 SER A N 1
ATOM 716 C CA . SER A 1 88 ? 5.254 7.035 -1.428 1.00 70.06 88 SER A CA 1
ATOM 717 C C . SER A 1 88 ? 4.676 6.036 -0.416 1.00 70.06 88 SER A C 1
ATOM 719 O O . SER A 1 88 ? 4.395 6.406 0.730 1.00 70.06 88 SER A O 1
ATOM 721 N N . SER A 1 89 ? 4.511 4.783 -0.848 1.00 83.19 89 SER A N 1
ATOM 722 C CA . SER A 1 89 ? 4.326 3.618 0.024 1.00 83.19 89 SER A CA 1
ATOM 723 C C . SER A 1 89 ? 5.675 3.238 0.635 1.00 83.19 89 SER A C 1
ATOM 725 O O . SER A 1 89 ? 6.678 3.214 -0.073 1.00 83.19 89 SER A O 1
ATOM 727 N N . ILE A 1 90 ? 5.724 3.005 1.946 1.00 82.31 90 ILE A N 1
ATOM 728 C CA . ILE A 1 90 ? 6.974 2.779 2.684 1.00 82.31 90 ILE A CA 1
ATOM 729 C C . ILE A 1 90 ? 6.873 1.478 3.479 1.00 82.31 90 ILE A C 1
ATOM 731 O O . ILE A 1 90 ? 5.807 1.155 4.006 1.00 82.31 90 ILE A O 1
ATOM 735 N N . GLY A 1 91 ? 7.999 0.771 3.590 1.00 85.50 91 GLY A N 1
ATOM 736 C CA . GLY A 1 91 ? 8.197 -0.343 4.515 1.00 85.50 91 GLY A CA 1
ATOM 737 C C . GLY A 1 91 ? 7.555 -1.662 4.087 1.00 85.50 91 GLY A C 1
ATOM 738 O O . GLY A 1 91 ? 7.020 -1.809 2.982 1.00 85.50 91 GLY A O 1
ATOM 739 N N . PHE A 1 92 ? 7.636 -2.640 4.985 1.00 87.81 92 PHE A N 1
ATOM 740 C CA . PHE A 1 92 ? 7.193 -4.014 4.764 1.00 87.81 92 PHE A CA 1
ATOM 741 C C . PHE A 1 92 ? 5.743 -4.142 4.264 1.00 87.81 92 PHE A C 1
ATOM 743 O O . PHE A 1 92 ? 5.504 -4.816 3.262 1.00 87.81 92 PHE A O 1
ATOM 750 N N . ALA A 1 93 ? 4.801 -3.445 4.895 1.00 90.31 93 ALA A N 1
ATOM 751 C CA . ALA A 1 93 ? 3.375 -3.441 4.581 1.00 90.31 93 ALA A CA 1
ATOM 752 C C . ALA A 1 93 ? 2.955 -2.363 3.560 1.00 90.31 93 ALA A C 1
ATOM 754 O O . ALA A 1 93 ? 1.763 -2.190 3.328 1.00 90.31 93 ALA A O 1
ATOM 755 N N . GLN A 1 94 ? 3.903 -1.642 2.942 1.00 88.31 94 GLN A N 1
ATOM 756 C CA . GLN A 1 94 ? 3.644 -0.688 1.848 1.00 88.31 94 GLN A CA 1
ATOM 757 C C . GLN A 1 94 ? 2.639 0.435 2.192 1.00 88.31 94 GLN A C 1
ATOM 759 O O . GLN A 1 94 ? 1.861 0.896 1.353 1.00 88.31 94 GLN A O 1
ATOM 764 N N . VAL A 1 95 ? 2.685 0.944 3.426 1.00 90.38 95 VAL A N 1
ATOM 765 C CA . VAL A 1 95 ? 1.786 2.013 3.891 1.00 90.38 95 VAL A CA 1
ATOM 766 C C . VAL A 1 95 ? 2.187 3.367 3.293 1.00 90.38 95 VAL A C 1
ATOM 768 O O . VAL A 1 95 ? 3.341 3.788 3.383 1.00 90.38 95 VAL A O 1
ATOM 771 N N . LYS A 1 96 ? 1.223 4.101 2.723 1.00 89.38 96 LYS A N 1
ATOM 772 C CA . LYS A 1 96 ? 1.442 5.463 2.198 1.00 89.38 96 LYS A CA 1
ATOM 773 C C . LYS A 1 96 ? 1.616 6.472 3.332 1.00 89.38 96 LYS A C 1
ATOM 775 O O . LYS A 1 96 ? 0.816 6.485 4.266 1.00 89.38 96 LYS A O 1
ATOM 780 N N . VAL A 1 97 ? 2.553 7.414 3.192 1.00 89.50 97 VAL A N 1
ATOM 781 C CA . VAL A 1 97 ? 2.797 8.468 4.207 1.00 89.50 97 VAL A CA 1
ATOM 782 C C . VAL A 1 97 ? 1.524 9.246 4.566 1.00 89.50 97 VAL A C 1
ATOM 784 O O . VAL A 1 97 ? 1.229 9.443 5.742 1.00 89.50 97 VAL A O 1
ATOM 787 N N . LYS A 1 98 ? 0.714 9.639 3.572 1.00 89.69 98 LYS A N 1
ATOM 788 C CA . LYS A 1 98 ? -0.568 10.326 3.824 1.00 89.69 98 LYS A CA 1
ATOM 789 C C . LYS A 1 98 ? -1.573 9.472 4.602 1.00 89.69 98 LYS A C 1
ATOM 791 O O . LYS A 1 98 ? -2.365 10.010 5.368 1.00 89.69 98 LYS A O 1
ATOM 796 N N . THR A 1 99 ? -1.545 8.156 4.395 1.00 93.19 99 THR A N 1
ATOM 797 C CA . THR A 1 99 ? -2.431 7.209 5.073 1.00 93.19 99 THR A CA 1
ATOM 798 C C . THR A 1 99 ? -2.005 7.077 6.527 1.00 93.19 99 THR A C 1
ATOM 800 O O . THR A 1 99 ? -2.851 7.166 7.404 1.00 93.19 99 THR A O 1
ATOM 803 N N . ALA A 1 100 ? -0.702 6.966 6.792 1.00 94.81 100 ALA A N 1
ATOM 804 C CA . ALA A 1 100 ? -0.168 6.946 8.151 1.00 94.81 100 ALA A CA 1
ATOM 805 C C . ALA A 1 100 ? -0.498 8.233 8.924 1.00 94.81 100 ALA A C 1
ATOM 807 O O . ALA A 1 100 ? -0.984 8.165 10.048 1.00 94.81 100 ALA A O 1
ATOM 808 N N . TYR A 1 101 ? -0.339 9.398 8.286 1.00 94.12 101 TYR A N 1
ATOM 809 C CA . TYR A 1 101 ? -0.725 10.680 8.878 1.00 94.12 101 TYR A CA 1
ATOM 810 C C . TYR A 1 101 ? -2.218 10.719 9.222 1.00 94.12 101 TYR A C 1
ATOM 812 O O . TYR A 1 101 ? -2.598 11.112 10.324 1.00 94.12 101 TYR A O 1
ATOM 820 N N . PHE A 1 102 ? -3.066 10.282 8.286 1.00 94.31 102 PHE A N 1
ATOM 821 C CA . PHE A 1 102 ? -4.504 10.189 8.508 1.00 94.31 102 PHE A CA 1
ATOM 822 C C . PHE A 1 102 ? -4.828 9.278 9.700 1.00 94.31 102 PHE A C 1
ATOM 824 O O . PHE A 1 102 ? -5.577 9.697 10.577 1.00 94.31 102 PHE A O 1
ATOM 831 N N . ILE A 1 103 ? -4.222 8.088 9.772 1.00 96.56 103 ILE A N 1
ATOM 832 C CA . ILE A 1 103 ? -4.398 7.138 10.880 1.00 96.56 103 ILE A CA 1
ATOM 833 C C . ILE A 1 103 ? -4.072 7.797 12.221 1.00 96.56 103 ILE A C 1
ATOM 835 O O . ILE A 1 103 ? -4.932 7.792 13.096 1.00 96.56 103 ILE A O 1
ATOM 839 N N . GLU A 1 104 ? -2.894 8.415 12.374 1.00 96.25 104 GLU A N 1
ATOM 840 C CA . GLU A 1 104 ? -2.525 9.076 13.636 1.00 96.25 104 GLU A CA 1
ATOM 841 C C . GLU A 1 104 ? -3.568 10.122 14.054 1.00 96.25 104 GLU A C 1
ATOM 843 O O . GLU A 1 104 ? -3.959 10.162 15.217 1.00 96.25 104 GLU A O 1
ATOM 848 N N . ARG A 1 105 ? -4.072 10.935 13.108 1.00 95.00 105 ARG A N 1
ATOM 849 C CA . ARG A 1 105 ? -5.105 11.938 13.416 1.00 95.00 105 ARG A CA 1
ATOM 850 C C . ARG A 1 105 ? -6.415 11.302 13.870 1.00 95.00 105 ARG A C 1
ATOM 852 O O . ARG A 1 105 ? -6.998 11.765 14.843 1.00 95.00 105 ARG A O 1
ATOM 859 N N . GLN A 1 106 ? -6.875 10.259 13.178 1.00 95.50 106 GLN A N 1
ATOM 860 C CA . GLN A 1 106 ? -8.159 9.625 13.494 1.00 95.50 106 GLN A CA 1
ATOM 861 C C . GLN A 1 106 ? -8.120 8.850 14.811 1.00 95.50 106 GLN A C 1
ATOM 863 O O . GLN A 1 106 ? -9.152 8.705 15.452 1.00 95.50 106 GLN A O 1
ATOM 868 N N . PHE A 1 107 ? -6.954 8.350 15.219 1.00 94.69 107 PHE A N 1
ATOM 869 C CA . PHE A 1 107 ? -6.797 7.677 16.507 1.00 94.69 107 PHE A CA 1
ATOM 870 C C . PHE A 1 107 ? -6.780 8.664 17.677 1.00 94.69 107 PHE A C 1
ATOM 872 O O . PHE A 1 107 ? -7.140 8.270 18.774 1.00 94.69 107 PHE A O 1
ATOM 879 N N . SER A 1 108 ? -6.414 9.929 17.450 1.00 91.31 108 SER A N 1
ATOM 880 C CA . SER A 1 108 ? -6.411 10.978 18.483 1.00 91.31 108 SER A CA 1
ATOM 881 C C . SER A 1 108 ? -7.685 11.833 18.544 1.00 91.31 108 SER A C 1
ATOM 883 O O . SER A 1 108 ? -7.813 12.667 19.434 1.00 91.31 108 SER A O 1
ATOM 885 N N . ASP A 1 109 ? -8.592 11.694 17.575 1.00 93.44 109 ASP A N 1
ATOM 886 C CA . ASP A 1 109 ? -9.784 12.537 17.445 1.00 93.44 109 ASP A CA 1
ATOM 887 C C . ASP A 1 109 ? -11.052 11.733 17.734 1.00 93.44 109 ASP A C 1
ATOM 889 O O . ASP A 1 109 ? -11.615 11.097 16.841 1.00 93.44 109 ASP A O 1
ATOM 893 N N . SER A 1 110 ? -11.525 11.794 18.979 1.00 93.62 110 SER A N 1
ATOM 894 C CA . SER A 1 110 ? -12.739 11.105 19.430 1.00 93.62 110 SER A CA 1
ATOM 895 C C . SER A 1 110 ? -14.026 11.601 18.761 1.00 93.62 110 SER A C 1
ATOM 897 O O . SER A 1 110 ? -15.038 10.899 18.785 1.00 93.62 110 SER A O 1
ATOM 899 N N . THR A 1 111 ? -14.002 12.775 18.120 1.00 93.88 111 THR A N 1
ATOM 900 C CA . THR A 1 111 ? -15.152 13.320 17.382 1.00 93.88 111 THR A CA 1
ATOM 901 C C . THR A 1 111 ? -15.251 12.778 15.956 1.00 93.88 111 THR A C 1
ATOM 903 O O . THR A 1 111 ? -16.289 12.916 15.304 1.00 93.88 111 THR A O 1
ATOM 906 N N . SER A 1 112 ? -14.199 12.117 15.466 1.00 93.00 112 SER A N 1
ATOM 907 C CA . SER A 1 112 ? -14.165 11.596 14.107 1.00 93.00 112 SER A CA 1
ATOM 908 C C . SER A 1 112 ? -15.112 10.408 13.894 1.00 93.00 112 SER A C 1
ATOM 910 O O . SER A 1 112 ? -15.187 9.447 14.667 1.00 93.00 112 SER A O 1
ATOM 912 N N . VAL A 1 113 ? -15.755 10.384 12.723 1.00 92.62 113 VAL A N 1
ATOM 913 C CA . VAL A 1 113 ? -16.516 9.219 12.241 1.00 92.62 113 VAL A CA 1
ATOM 914 C C . VAL A 1 113 ? -15.644 7.969 12.037 1.00 92.62 113 VAL A C 1
ATOM 916 O O . VAL A 1 113 ? -16.166 6.856 12.005 1.00 92.62 113 VAL A O 1
ATOM 919 N N . PHE A 1 114 ? -14.323 8.133 11.932 1.00 93.50 114 PHE A N 1
ATOM 920 C CA . PHE A 1 114 ? -13.342 7.053 11.791 1.00 93.50 114 PHE A CA 1
ATOM 921 C C . PHE A 1 114 ? -12.670 6.654 13.106 1.00 93.50 114 PHE A C 1
ATOM 923 O O . PHE A 1 114 ? -11.881 5.709 13.119 1.00 93.50 114 PHE A O 1
ATOM 930 N N . TYR A 1 115 ? -12.966 7.352 14.200 1.00 95.81 115 TYR A N 1
ATOM 931 C CA . TYR A 1 115 ? -12.369 7.083 15.497 1.00 95.81 115 TYR A CA 1
ATOM 932 C C . TYR A 1 115 ? -12.609 5.627 15.930 1.00 95.81 115 TYR A C 1
ATOM 934 O O . TYR A 1 115 ? -13.766 5.206 16.016 1.00 95.81 115 TYR A O 1
ATOM 942 N N . PRO A 1 116 ? -11.564 4.826 16.192 1.00 95.12 116 PRO A N 1
ATOM 943 C CA . PRO A 1 116 ? -11.731 3.398 16.442 1.00 95.12 116 PRO A CA 1
ATOM 944 C C . PRO A 1 116 ? -12.126 3.064 17.890 1.00 95.12 116 PRO A C 1
ATOM 946 O O . PRO A 1 116 ? -12.530 1.925 18.130 1.00 95.12 116 PRO A O 1
ATOM 949 N N . GLY A 1 117 ? -12.027 4.016 18.825 1.00 94.44 117 GLY A N 1
ATOM 950 C CA . GLY A 1 117 ? -12.353 3.849 20.246 1.00 94.44 117 GLY A CA 1
ATOM 951 C C . GLY A 1 117 ? -11.170 4.110 21.186 1.00 94.44 117 GLY A C 1
ATOM 952 O O . GLY A 1 117 ? -10.014 3.950 20.794 1.00 94.44 117 GLY A O 1
ATOM 953 N N . GLU A 1 118 ? -11.482 4.431 22.446 1.00 94.25 118 GLU A N 1
ATOM 954 C CA . GLU A 1 118 ? -10.529 4.867 23.486 1.00 94.25 118 GLU A CA 1
ATOM 955 C C . GLU A 1 118 ? -9.377 3.882 23.704 1.00 94.25 118 GLU A C 1
ATOM 957 O O . GLU A 1 118 ? -8.214 4.266 23.811 1.00 94.25 118 GLU A O 1
ATOM 962 N N . LYS A 1 119 ? -9.673 2.577 23.650 1.00 94.62 119 LYS A N 1
ATOM 963 C CA . LYS A 1 119 ? -8.671 1.519 23.849 1.00 94.62 119 LYS A CA 1
ATOM 964 C C . LYS A 1 119 ? -7.511 1.546 22.845 1.00 94.62 119 LYS A C 1
ATOM 966 O O . LYS A 1 119 ? -6.514 0.865 23.067 1.00 94.62 119 LYS A O 1
ATOM 971 N N . TYR A 1 120 ? -7.650 2.267 21.730 1.00 95.12 120 TYR A N 1
ATOM 972 C CA . TYR A 1 120 ? -6.637 2.327 20.682 1.00 95.12 120 TYR A CA 1
ATOM 973 C C . TYR A 1 120 ? -5.839 3.641 20.653 1.00 95.12 120 TYR A C 1
ATOM 975 O O . TYR A 1 120 ? -4.808 3.675 19.983 1.00 95.12 120 TYR A O 1
ATOM 983 N N . GLU A 1 121 ? -6.260 4.700 21.359 1.00 91.81 121 GLU A N 1
ATOM 984 C CA . GLU A 1 121 ? -5.656 6.046 21.253 1.00 91.81 121 GLU A CA 1
ATOM 985 C C . GLU A 1 121 ? -4.156 6.049 21.558 1.00 91.81 121 GLU A C 1
ATOM 987 O O . GLU A 1 121 ? -3.361 6.656 20.845 1.00 9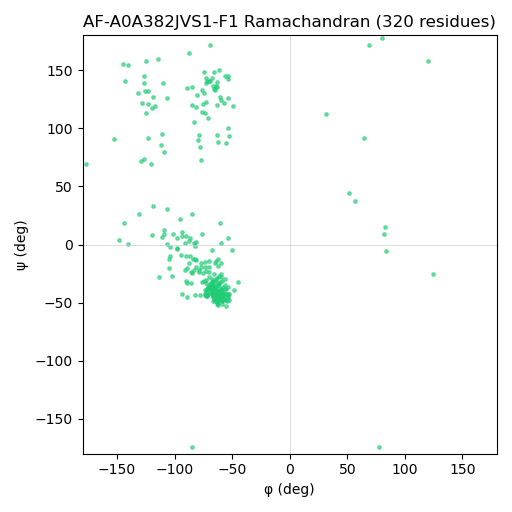1.81 121 GLU A O 1
ATOM 992 N N . ALA A 1 122 ? -3.757 5.314 22.597 1.00 90.31 122 ALA A N 1
ATOM 993 C CA . ALA A 1 122 ? -2.376 5.260 23.065 1.00 90.31 122 ALA A CA 1
ATOM 994 C C . ALA A 1 122 ? -1.486 4.277 22.279 1.00 90.31 122 ALA A C 1
ATOM 996 O O . ALA A 1 122 ? -0.299 4.148 22.582 1.00 90.31 122 ALA A O 1
ATOM 997 N N . LEU A 1 123 ? -2.028 3.553 21.289 1.00 92.81 123 LEU A N 1
ATOM 998 C CA . LEU A 1 123 ? -1.274 2.516 20.574 1.00 92.81 123 LEU A CA 1
ATOM 999 C C . LEU A 1 123 ? -0.326 3.074 19.510 1.00 92.81 123 LEU A C 1
ATOM 1001 O O . LEU A 1 123 ? 0.646 2.402 19.159 1.00 92.81 123 LEU A O 1
ATOM 1005 N N . LEU A 1 124 ? -0.598 4.274 18.992 1.00 93.31 124 LEU A N 1
ATOM 1006 C CA . LEU A 1 124 ? 0.253 4.964 18.025 1.00 93.31 124 LEU A CA 1
ATOM 1007 C C . LEU A 1 124 ? 0.536 6.380 18.517 1.00 93.31 124 LEU A C 1
ATOM 1009 O O . LEU A 1 124 ? -0.377 7.176 18.716 1.00 93.31 124 LEU A O 1
ATOM 1013 N N . SER A 1 125 ? 1.816 6.709 18.688 1.00 92.88 125 SER A N 1
ATOM 1014 C CA . SER A 1 125 ? 2.211 8.076 19.013 1.00 92.88 125 SER A CA 1
ATOM 1015 C C . SER A 1 125 ? 1.979 8.989 17.817 1.00 92.88 125 SER A C 1
ATOM 1017 O O . SER A 1 125 ? 2.271 8.617 16.685 1.00 92.88 125 SER A O 1
ATOM 1019 N N . VAL A 1 126 ? 1.504 10.200 18.079 1.00 94.25 126 VAL A N 1
ATOM 1020 C CA . VAL A 1 126 ? 1.223 11.214 17.063 1.00 94.25 126 VAL A CA 1
ATOM 1021 C C . VAL A 1 126 ? 2.520 11.928 16.669 1.00 94.25 126 VAL A C 1
ATOM 1023 O O . VAL A 1 126 ? 3.143 12.580 17.507 1.00 94.25 126 VAL A O 1
ATOM 1026 N N . SER A 1 127 ? 2.928 11.829 15.403 1.00 94.94 127 SER A N 1
ATOM 1027 C CA . SER A 1 127 ? 4.114 12.509 14.889 1.00 94.94 127 SER A CA 1
ATOM 1028 C C . SER A 1 127 ? 3.921 14.015 14.758 1.00 94.94 127 SER A C 1
ATOM 1030 O O . SER A 1 127 ? 2.863 14.503 14.340 1.00 94.94 127 SER A O 1
ATOM 1032 N N . GLN A 1 128 ? 4.983 14.749 15.094 1.00 94.19 128 GLN A N 1
ATOM 1033 C CA . GLN A 1 128 ? 5.050 16.209 14.974 1.00 94.19 128 GLN A CA 1
ATOM 1034 C C . GLN A 1 128 ? 5.587 16.642 13.610 1.00 94.19 128 GLN A C 1
ATOM 1036 O O . GLN A 1 128 ? 5.197 17.682 13.082 1.00 94.19 128 GLN A O 1
ATOM 1041 N N . THR A 1 129 ? 6.470 15.834 13.018 1.00 93.00 129 THR A N 1
ATOM 1042 C CA . THR A 1 129 ? 7.073 16.106 11.710 1.00 93.00 129 THR A CA 1
ATOM 1043 C C . THR A 1 129 ? 6.847 14.952 10.743 1.00 93.00 129 THR A C 1
ATOM 1045 O O . THR A 1 129 ? 6.608 13.803 11.126 1.00 93.00 129 THR A O 1
ATOM 1048 N N . LYS A 1 130 ? 6.936 15.253 9.446 1.00 89.06 130 LYS A N 1
ATOM 1049 C CA . LYS A 1 130 ? 6.822 14.241 8.394 1.00 89.06 130 LYS A CA 1
ATOM 1050 C C . LYS A 1 130 ? 7.977 13.238 8.456 1.00 89.06 130 LYS A C 1
ATOM 1052 O O . LYS A 1 130 ? 7.786 12.064 8.163 1.00 89.06 130 LYS A O 1
ATOM 1057 N N . GLU A 1 131 ? 9.164 13.702 8.820 1.00 90.25 131 GLU A N 1
ATOM 1058 C CA . GLU A 1 131 ? 10.379 12.904 8.957 1.00 90.25 131 GLU A CA 1
ATOM 1059 C C . GLU A 1 131 ? 10.234 11.865 10.070 1.00 90.25 131 GLU A C 1
ATOM 1061 O O . GLU A 1 131 ? 10.602 10.710 9.870 1.00 90.25 131 GLU A O 1
ATOM 1066 N N . GLU A 1 132 ? 9.635 12.248 11.199 1.00 93.94 132 GLU A N 1
ATOM 1067 C CA . GLU A 1 132 ? 9.329 11.330 12.297 1.00 93.94 132 GLU A CA 1
ATOM 1068 C C . GLU A 1 132 ? 8.353 10.233 11.847 1.00 93.94 132 GLU A C 1
ATOM 1070 O O . GLU A 1 132 ? 8.596 9.048 12.076 1.00 93.94 132 GLU A O 1
ATOM 1075 N N . LEU A 1 133 ? 7.295 10.612 11.123 1.00 93.06 133 LEU A N 1
ATOM 1076 C CA . LEU A 1 133 ? 6.328 9.660 10.580 1.00 93.06 133 LEU A CA 1
ATOM 1077 C C . LEU A 1 133 ? 6.984 8.689 9.589 1.00 93.06 133 LEU A C 1
ATOM 1079 O O . LEU A 1 133 ? 6.753 7.483 9.647 1.00 93.06 133 LEU A O 1
ATOM 1083 N N . ILE A 1 134 ? 7.837 9.196 8.693 1.00 90.81 134 ILE A N 1
ATOM 1084 C CA . ILE A 1 134 ? 8.597 8.363 7.751 1.00 90.81 134 ILE A CA 1
ATOM 1085 C C . ILE A 1 134 ? 9.525 7.405 8.505 1.00 90.81 134 ILE A C 1
ATOM 1087 O O . ILE A 1 134 ? 9.572 6.226 8.161 1.00 90.81 134 ILE A O 1
ATOM 1091 N N . ALA A 1 135 ? 10.217 7.870 9.549 1.00 90.75 135 ALA A N 1
ATOM 1092 C CA . ALA A 1 135 ? 11.085 7.027 10.366 1.00 90.75 135 ALA A CA 1
ATOM 1093 C C . ALA A 1 135 ? 10.310 5.875 11.029 1.00 90.75 135 ALA A C 1
ATOM 1095 O O . ALA A 1 135 ? 10.785 4.740 11.025 1.00 90.75 135 ALA A O 1
ATOM 1096 N N . LYS A 1 136 ? 9.083 6.127 11.513 1.00 94.38 136 LYS A N 1
ATOM 1097 C CA . LYS A 1 136 ? 8.193 5.066 12.016 1.00 94.38 136 LYS A CA 1
ATOM 1098 C C . LYS A 1 136 ? 7.848 4.054 10.922 1.00 94.38 136 LYS A C 1
ATOM 1100 O O . LYS A 1 136 ? 7.891 2.855 11.171 1.00 94.38 136 LYS A O 1
ATOM 1105 N N . LEU A 1 137 ? 7.538 4.514 9.709 1.00 92.62 137 LEU A N 1
ATOM 1106 C CA . LEU A 1 137 ? 7.177 3.626 8.598 1.00 92.62 137 LEU A CA 1
ATOM 1107 C C . LEU A 1 137 ? 8.345 2.791 8.057 1.00 92.62 137 LEU A C 1
ATOM 1109 O O . LEU A 1 137 ? 8.083 1.782 7.409 1.00 92.62 137 LEU A O 1
ATOM 1113 N N . LEU A 1 138 ? 9.597 3.177 8.309 1.00 89.81 138 LEU A N 1
ATOM 1114 C CA . LEU A 1 138 ? 10.779 2.383 7.949 1.00 89.81 138 LEU A CA 1
ATOM 1115 C C . LEU A 1 138 ? 11.030 1.205 8.904 1.00 89.81 138 LEU A C 1
ATOM 1117 O O . LEU A 1 138 ? 11.783 0.300 8.562 1.00 89.81 138 LEU A O 1
ATOM 1121 N N . SER A 1 139 ? 10.415 1.197 10.089 1.00 92.00 139 SER A N 1
ATOM 1122 C CA . SER A 1 139 ? 10.477 0.061 11.010 1.00 92.00 139 SER A CA 1
ATOM 1123 C C . SER A 1 139 ? 9.405 -0.964 10.651 1.00 92.00 139 SER A C 1
ATOM 1125 O O . SER A 1 139 ? 8.222 -0.647 10.731 1.00 92.00 139 SER A O 1
ATOM 1127 N N . ASP A 1 140 ? 9.785 -2.203 10.327 1.00 90.38 140 ASP A N 1
ATOM 1128 C CA . ASP A 1 140 ? 8.832 -3.254 9.927 1.00 90.38 140 ASP A CA 1
ATOM 1129 C C . ASP A 1 140 ? 7.739 -3.506 10.975 1.00 90.38 140 ASP A C 1
ATOM 1131 O O . ASP A 1 140 ? 6.565 -3.656 10.634 1.00 90.38 140 ASP A O 1
ATOM 1135 N N . SER A 1 141 ? 8.093 -3.458 12.262 1.00 93.94 141 SER A N 1
ATOM 1136 C CA . SER A 1 141 ? 7.144 -3.607 13.370 1.00 93.94 141 SER A CA 1
ATOM 1137 C C . SER A 1 141 ? 6.095 -2.488 13.393 1.00 93.94 141 SER A C 1
ATOM 1139 O O . SER A 1 141 ? 4.888 -2.754 13.400 1.00 93.94 141 SER A O 1
ATOM 1141 N N . LEU A 1 142 ? 6.532 -1.224 13.340 1.00 96.19 142 LEU A N 1
ATOM 1142 C CA . LEU A 1 142 ? 5.614 -0.082 13.330 1.00 96.19 142 LEU A CA 1
ATOM 1143 C C . LEU A 1 142 ? 4.843 0.005 12.014 1.00 96.19 142 LEU A C 1
ATOM 1145 O O . LEU A 1 142 ? 3.644 0.257 12.032 1.00 96.19 142 LEU A O 1
ATOM 1149 N N . ASN A 1 143 ? 5.482 -0.260 10.879 1.00 96.06 143 ASN A N 1
ATOM 1150 C CA . ASN A 1 143 ? 4.840 -0.289 9.571 1.00 96.06 143 ASN A CA 1
ATOM 1151 C C . ASN A 1 143 ? 3.688 -1.308 9.525 1.00 96.06 143 ASN A C 1
ATOM 1153 O O . ASN A 1 143 ? 2.593 -0.995 9.055 1.00 96.06 143 ASN A O 1
ATOM 1157 N N . THR A 1 144 ? 3.902 -2.487 10.114 1.00 96.50 144 THR A N 1
ATOM 1158 C CA . THR A 1 144 ? 2.863 -3.513 10.278 1.00 96.50 144 THR A CA 1
ATOM 1159 C C . THR A 1 144 ? 1.749 -3.043 11.218 1.00 96.50 144 THR A C 1
ATOM 1161 O O . THR A 1 144 ? 0.570 -3.231 10.912 1.00 96.50 144 THR A O 1
ATOM 1164 N N . CYS A 1 145 ? 2.091 -2.351 12.314 1.00 98.00 145 CYS A N 1
ATOM 1165 C CA . CYS A 1 145 ? 1.106 -1.714 13.194 1.00 98.00 145 C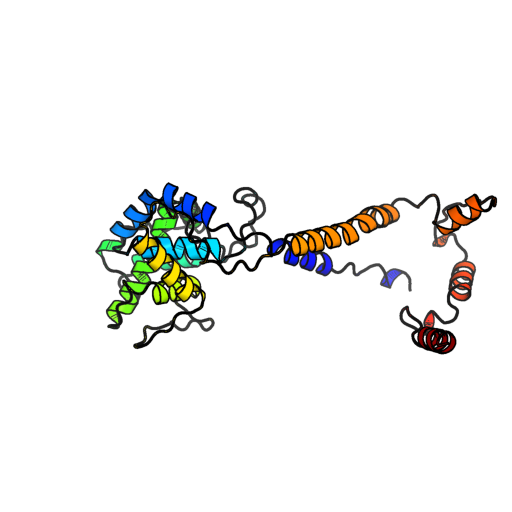YS A CA 1
ATOM 1166 C C . CYS A 1 145 ? 0.250 -0.682 12.447 1.00 98.00 145 CYS A C 1
ATOM 1168 O O . CYS A 1 145 ? -0.962 -0.669 12.626 1.00 98.00 145 CYS A O 1
ATOM 1170 N N . TYR A 1 146 ? 0.834 0.137 11.570 1.00 98.19 146 TYR A N 1
ATOM 1171 C CA . TYR A 1 146 ? 0.083 1.089 10.747 1.00 98.19 146 TYR A CA 1
ATOM 1172 C C . TYR A 1 146 ? -0.875 0.398 9.774 1.00 98.19 146 TYR A C 1
ATOM 1174 O O . TYR A 1 146 ? -2.011 0.844 9.613 1.00 98.19 146 TYR A O 1
ATOM 1182 N N . ALA A 1 147 ? -0.457 -0.704 9.147 1.00 97.88 147 ALA A N 1
ATOM 1183 C CA . ALA A 1 147 ? -1.347 -1.481 8.292 1.00 97.88 147 ALA A CA 1
ATOM 1184 C C . ALA A 1 147 ? -2.528 -2.063 9.090 1.00 97.88 147 ALA A C 1
ATOM 1186 O O . ALA A 1 147 ? -3.678 -1.891 8.686 1.00 97.88 147 ALA A O 1
ATOM 1187 N N . ALA A 1 148 ? -2.266 -2.664 10.255 1.00 98.44 148 ALA A N 1
ATOM 1188 C CA . ALA A 1 148 ? -3.295 -3.198 11.149 1.00 98.44 148 ALA A CA 1
ATOM 1189 C C . ALA A 1 148 ? -4.240 -2.106 11.686 1.00 98.44 148 ALA A C 1
ATOM 1191 O O . ALA A 1 148 ? -5.463 -2.267 11.659 1.00 98.44 148 ALA A O 1
ATOM 1192 N N . ALA A 1 149 ? -3.690 -0.961 12.096 1.00 98.31 149 ALA A N 1
ATOM 1193 C CA . ALA A 1 149 ? -4.444 0.211 12.530 1.00 98.31 149 ALA A CA 1
ATOM 1194 C C . ALA A 1 149 ? -5.380 0.716 11.429 1.00 98.31 149 ALA A C 1
ATOM 1196 O O . ALA A 1 149 ? -6.522 1.084 11.707 1.00 98.31 149 ALA A O 1
ATOM 1197 N N . TYR A 1 150 ? -4.936 0.674 10.169 1.00 98.12 150 TYR A N 1
ATOM 1198 C CA . TYR A 1 150 ? -5.784 1.052 9.049 1.00 98.12 150 TYR A CA 1
ATOM 1199 C C . TYR A 1 150 ? -6.966 0.093 8.871 1.00 98.12 150 TYR A C 1
ATOM 1201 O O . TYR A 1 150 ? -8.099 0.544 8.713 1.00 98.12 150 TYR A O 1
ATOM 1209 N N . LEU A 1 151 ? -6.732 -1.224 8.953 1.00 98.19 151 LEU A N 1
ATOM 1210 C CA . LEU A 1 151 ? -7.803 -2.230 8.907 1.00 98.19 151 LEU A CA 1
ATOM 1211 C C . LEU A 1 151 ? -8.816 -2.039 10.035 1.00 98.19 151 LEU A C 1
ATOM 1213 O O . LEU A 1 151 ? -10.025 -2.122 9.801 1.00 98.19 151 LEU A O 1
ATOM 1217 N N . ARG A 1 152 ? -8.332 -1.738 11.244 1.00 97.94 152 ARG A N 1
ATOM 1218 C CA . ARG A 1 152 ? -9.177 -1.429 12.398 1.00 97.94 152 ARG A CA 1
ATOM 1219 C C . ARG A 1 152 ? -10.012 -0.179 12.146 1.00 97.94 152 ARG A C 1
ATOM 1221 O O . ARG A 1 152 ? -11.225 -0.237 12.306 1.00 97.94 152 ARG A O 1
ATOM 1228 N N . LEU A 1 153 ? -9.406 0.907 11.679 1.00 96.69 153 LEU A N 1
ATOM 1229 C CA . LEU A 1 153 ? -10.106 2.152 11.353 1.00 96.69 153 LEU A CA 1
ATOM 1230 C C . LEU A 1 153 ? -11.236 1.922 10.337 1.00 96.69 153 LEU A C 1
ATOM 1232 O O . LEU A 1 153 ? -12.368 2.358 10.551 1.00 96.69 153 LEU A O 1
ATOM 1236 N N . MET A 1 154 ? -10.953 1.183 9.260 1.00 97.12 154 MET A N 1
ATOM 1237 C CA . MET A 1 154 ? -11.953 0.832 8.246 1.00 97.12 154 MET A CA 1
ATOM 1238 C C . MET A 1 154 ? -13.072 -0.033 8.831 1.00 97.12 154 MET A C 1
ATOM 1240 O O . MET A 1 154 ? -14.247 0.252 8.607 1.00 97.12 154 MET A O 1
ATOM 1244 N N . SER A 1 155 ? -12.717 -1.047 9.623 1.00 96.62 155 SER A N 1
ATOM 1245 C CA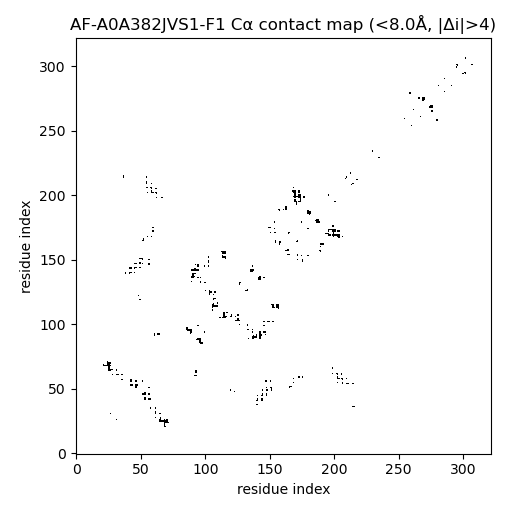 . SER A 1 155 ? -13.684 -1.941 10.264 1.00 96.62 155 SER A CA 1
ATOM 1246 C C . SER A 1 155 ? -14.593 -1.188 11.235 1.00 96.62 155 SER A C 1
ATOM 1248 O O . SER A 1 155 ? -15.806 -1.333 11.145 1.00 96.62 155 SER A O 1
ATOM 1250 N N . SER A 1 156 ? -14.034 -0.333 12.097 1.00 95.56 156 SER A N 1
ATOM 1251 C CA . SER A 1 156 ? -14.798 0.455 13.072 1.00 95.56 156 SER A CA 1
ATOM 1252 C C . SER A 1 156 ? -15.761 1.434 12.396 1.00 95.56 156 SER A C 1
ATOM 1254 O O . SER A 1 156 ? -16.908 1.557 12.826 1.00 95.56 156 SER A O 1
ATOM 1256 N N . ARG A 1 157 ? -15.334 2.101 11.312 1.00 95.69 157 ARG A N 1
ATOM 1257 C CA . ARG A 1 157 ? -16.209 2.996 10.536 1.00 95.69 157 ARG A CA 1
ATOM 1258 C C . ARG A 1 157 ? -17.405 2.250 9.945 1.00 95.69 157 ARG A C 1
ATOM 1260 O O . ARG A 1 157 ? -18.525 2.748 10.008 1.00 95.69 157 ARG A O 1
ATOM 1267 N N . TRP A 1 158 ? -17.161 1.082 9.358 1.00 96.38 158 TRP A N 1
ATOM 1268 C CA . TRP A 1 158 ? -18.183 0.275 8.690 1.00 96.38 158 TRP A CA 1
ATOM 1269 C C . TRP A 1 158 ? -19.133 -0.419 9.671 1.00 96.38 158 TRP A C 1
ATOM 1271 O O . TRP A 1 158 ? -20.339 -0.457 9.440 1.00 96.38 158 TRP A O 1
ATOM 1281 N N . GLU A 1 159 ? -18.606 -0.912 10.789 1.00 94.75 159 GLU A N 1
ATOM 1282 C CA . GLU A 1 159 ? -19.383 -1.522 11.868 1.00 94.75 159 GLU A CA 1
ATOM 1283 C C . GLU A 1 159 ? -20.356 -0.522 12.507 1.00 94.75 159 GLU A C 1
ATOM 1285 O O . GLU A 1 159 ? -21.513 -0.866 12.735 1.00 94.75 159 GLU A O 1
ATOM 1290 N N . ARG A 1 160 ? -19.938 0.738 12.697 1.00 93.88 160 ARG A N 1
ATOM 1291 C CA . ARG A 1 160 ? -20.803 1.813 13.219 1.00 93.88 160 ARG A CA 1
ATOM 1292 C C . ARG A 1 160 ? -22.024 2.094 12.342 1.00 93.88 160 ARG A C 1
ATOM 1294 O O . ARG A 1 160 ? -23.075 2.445 12.862 1.00 93.88 160 ARG A O 1
ATOM 1301 N N . GLU A 1 161 ? -21.890 1.918 11.032 1.00 94.69 161 GLU A N 1
ATOM 1302 C CA . GLU A 1 161 ? -22.984 2.074 10.063 1.00 94.69 161 GLU A CA 1
ATOM 1303 C C . GLU A 1 161 ? -23.813 0.788 9.888 1.00 94.69 161 GLU A C 1
ATOM 1305 O O . GLU A 1 161 ? -24.688 0.726 9.028 1.00 94.69 161 GLU A O 1
ATOM 1310 N N . GLY A 1 162 ? -23.546 -0.259 10.679 1.00 94.88 162 GLY A N 1
ATOM 1311 C CA . GLY A 1 162 ? -24.274 -1.528 10.624 1.00 94.88 162 GLY A CA 1
ATOM 1312 C C . GLY A 1 162 ? -23.791 -2.496 9.539 1.00 94.88 162 GLY A C 1
ATOM 1313 O O . GLY A 1 162 ? -24.484 -3.466 9.233 1.00 94.88 162 GLY A O 1
ATOM 1314 N N . TYR A 1 163 ? -22.605 -2.273 8.964 1.00 95.12 163 TYR A N 1
ATOM 1315 C CA . TYR A 1 163 ? -22.034 -3.103 7.898 1.00 95.12 163 TYR A CA 1
ATOM 1316 C C . TYR A 1 163 ? -20.686 -3.708 8.315 1.00 95.12 163 TYR A C 1
ATOM 1318 O O . TYR A 1 163 ? -19.656 -3.316 7.774 1.00 95.12 163 TYR A O 1
ATOM 1326 N N . PRO A 1 164 ? -20.623 -4.657 9.265 1.00 94.81 164 PRO A N 1
ATOM 1327 C CA . PRO A 1 164 ? -19.350 -5.222 9.707 1.00 94.81 164 PRO A CA 1
ATOM 1328 C C . PRO A 1 164 ? -18.601 -5.913 8.552 1.00 94.81 164 PRO A C 1
ATOM 1330 O O . PRO A 1 164 ? -19.135 -6.789 7.873 1.00 94.81 164 PRO A O 1
ATOM 1333 N N . ILE A 1 165 ? -17.337 -5.529 8.343 1.00 96.00 165 ILE A N 1
ATOM 1334 C CA . ILE A 1 165 ? -16.461 -6.069 7.281 1.00 96.00 165 ILE A CA 1
ATOM 1335 C C . ILE A 1 165 ? -15.197 -6.753 7.816 1.00 96.00 165 ILE A C 1
ATOM 1337 O O . ILE A 1 165 ? -14.323 -7.113 7.033 1.00 96.00 165 ILE A O 1
ATOM 1341 N N . HIS A 1 166 ? -15.085 -6.944 9.131 1.00 93.69 166 HIS A N 1
ATOM 1342 C CA . HIS A 1 166 ? -13.879 -7.480 9.775 1.00 93.69 166 HIS A CA 1
ATOM 1343 C C . HIS A 1 166 ? -13.498 -8.894 9.286 1.00 93.69 166 HIS A C 1
ATOM 1345 O O . HIS A 1 166 ? -12.325 -9.241 9.300 1.00 93.69 166 HIS A O 1
ATOM 1351 N N . THR A 1 167 ? -14.462 -9.679 8.793 1.00 95.00 167 THR A N 1
ATOM 1352 C CA . THR A 1 167 ? -14.278 -11.018 8.191 1.00 95.00 167 THR A CA 1
ATOM 1353 C C . THR A 1 167 ? -14.321 -11.015 6.660 1.00 95.00 167 THR A C 1
ATOM 1355 O O . THR A 1 167 ? -14.374 -12.076 6.042 1.00 95.00 167 THR A O 1
ATOM 1358 N N . ARG A 1 168 ? -14.328 -9.838 6.019 1.00 96.75 168 ARG A N 1
ATOM 1359 C CA . ARG A 1 168 ? -14.480 -9.680 4.564 1.00 96.75 168 ARG A CA 1
ATOM 1360 C C . ARG A 1 168 ? -13.167 -9.229 3.916 1.00 96.75 168 ARG A C 1
ATOM 1362 O O . ARG A 1 168 ? -13.016 -8.034 3.624 1.00 96.75 168 ARG A O 1
ATOM 1369 N N . PRO A 1 169 ? -12.210 -10.150 3.677 1.00 97.19 169 PRO A N 1
ATOM 1370 C CA . PRO A 1 169 ? -10.894 -9.811 3.133 1.00 97.19 169 PRO A CA 1
ATOM 1371 C C . PRO A 1 169 ? -10.985 -9.057 1.803 1.00 97.19 169 PRO A C 1
ATOM 1373 O O . PRO A 1 169 ? -10.202 -8.143 1.553 1.00 97.19 169 PRO A O 1
ATOM 1376 N N . GLU A 1 170 ? -11.979 -9.371 0.968 1.00 97.25 170 GLU A N 1
ATOM 1377 C CA . GLU A 1 170 ? -12.162 -8.729 -0.329 1.00 97.25 170 GLU A CA 1
ATOM 1378 C C . GLU A 1 170 ? -12.553 -7.252 -0.228 1.00 97.25 170 GLU A C 1
ATOM 1380 O O . GLU A 1 170 ? -12.142 -6.434 -1.056 1.00 97.25 170 GLU A O 1
ATOM 1385 N N . ILE A 1 171 ? -13.323 -6.888 0.798 1.00 97.50 171 ILE A N 1
ATOM 1386 C CA . ILE A 1 171 ? -13.755 -5.505 1.010 1.00 97.50 171 ILE A CA 1
ATOM 1387 C C . ILE A 1 171 ? -12.657 -4.717 1.712 1.00 97.50 171 ILE A C 1
ATOM 1389 O O . ILE A 1 171 ? -12.327 -3.620 1.263 1.00 97.50 171 ILE A O 1
ATOM 1393 N N . LEU A 1 172 ? -12.026 -5.304 2.732 1.00 97.50 172 LEU A N 1
ATOM 1394 C CA . LEU A 1 172 ? -10.879 -4.697 3.408 1.00 97.50 172 LEU A CA 1
ATOM 1395 C C . LEU A 1 172 ? -9.728 -4.428 2.431 1.00 97.50 172 LEU A C 1
ATOM 1397 O O . LEU A 1 172 ? -9.222 -3.311 2.394 1.00 97.50 172 LEU A O 1
ATOM 1401 N N . GLY A 1 173 ? -9.379 -5.388 1.569 1.00 95.94 173 GLY A N 1
ATOM 1402 C CA . GLY A 1 173 ? -8.366 -5.190 0.528 1.00 95.94 173 GLY A CA 1
ATOM 1403 C C . GLY A 1 173 ? -8.746 -4.110 -0.491 1.00 95.94 173 GLY A C 1
ATOM 1404 O O . GLY A 1 173 ? -7.919 -3.286 -0.890 1.00 95.94 173 GLY A O 1
ATOM 1405 N N . THR A 1 174 ? -10.019 -4.052 -0.890 1.00 95.19 174 THR A N 1
ATOM 1406 C CA . THR A 1 174 ? -10.506 -3.006 -1.803 1.00 95.19 174 THR A CA 1
ATOM 1407 C C . THR A 1 174 ? -10.361 -1.615 -1.185 1.00 95.19 174 THR A C 1
ATOM 1409 O O . THR A 1 174 ? -9.878 -0.697 -1.849 1.00 95.19 174 THR A O 1
ATOM 1412 N N . LEU A 1 175 ? -10.738 -1.444 0.082 1.00 94.56 175 LEU A N 1
ATOM 1413 C CA . LEU A 1 175 ? -10.614 -0.163 0.782 1.00 94.56 175 LEU A CA 1
ATOM 1414 C C . LEU A 1 175 ? -9.151 0.203 1.056 1.00 94.56 175 LEU A C 1
ATOM 1416 O O . LEU A 1 175 ? -8.780 1.361 0.885 1.00 94.56 175 LEU A O 1
ATOM 1420 N N . TYR A 1 176 ? -8.313 -0.778 1.397 1.00 94.25 176 TYR A N 1
ATOM 1421 C CA . TYR A 1 176 ? -6.881 -0.580 1.620 1.00 94.25 176 TYR A CA 1
ATOM 1422 C C . TYR A 1 176 ? -6.189 -0.013 0.371 1.00 94.25 176 TYR A C 1
ATOM 1424 O O . TYR A 1 176 ? -5.511 1.013 0.435 1.00 94.25 176 TYR A O 1
ATOM 1432 N N . SER A 1 177 ? -6.440 -0.627 -0.791 1.00 90.56 177 SER A N 1
ATOM 1433 C CA . SER A 1 177 ? -5.832 -0.217 -2.064 1.00 90.56 177 SER A CA 1
ATOM 1434 C C . SER A 1 177 ? -6.394 1.104 -2.605 1.00 90.56 177 SER A C 1
ATOM 1436 O O . SER A 1 177 ? -5.644 1.975 -3.062 1.00 90.56 177 SER A O 1
ATOM 1438 N N . THR A 1 178 ? -7.718 1.285 -2.554 1.00 87.81 178 THR A N 1
ATOM 1439 C CA . THR A 1 178 ? -8.387 2.470 -3.125 1.00 87.81 178 THR A CA 1
ATOM 1440 C C . THR A 1 178 ? -8.378 3.688 -2.200 1.00 87.81 178 THR A C 1
ATOM 1442 O O . THR A 1 178 ? -8.495 4.822 -2.677 1.00 87.81 178 THR A O 1
ATOM 1445 N N . GLY A 1 179 ? -8.205 3.475 -0.896 1.00 89.62 179 GLY A N 1
ATOM 1446 C CA . GLY A 1 179 ? -8.349 4.477 0.153 1.00 89.62 179 GLY A CA 1
ATOM 1447 C C . GLY A 1 179 ? -9.807 4.741 0.546 1.00 89.62 179 GLY A C 1
ATOM 1448 O O . GLY A 1 179 ? -10.751 4.233 -0.060 1.00 89.62 179 GLY A O 1
ATOM 1449 N N . LEU A 1 180 ? -10.009 5.614 1.535 1.00 89.69 180 LEU A N 1
ATOM 1450 C CA . LEU A 1 180 ? -11.341 5.908 2.094 1.00 89.69 180 LEU A CA 1
ATOM 1451 C C . LEU A 1 180 ? -12.079 7.060 1.411 1.00 89.69 180 LEU A C 1
ATOM 1453 O O . LEU A 1 180 ? -13.266 7.244 1.648 1.00 89.69 180 LEU A O 1
ATOM 1457 N N . PHE A 1 181 ? -11.401 7.809 0.542 1.00 87.56 181 PHE A N 1
ATOM 1458 C CA . PHE A 1 181 ? -11.960 8.990 -0.114 1.00 87.56 181 PHE A CA 1
ATOM 1459 C C . PHE A 1 181 ? -11.816 8.909 -1.629 1.00 87.56 181 PHE A C 1
ATOM 1461 O O . PHE A 1 181 ? -10.782 8.483 -2.163 1.00 87.56 181 PHE A O 1
ATOM 1468 N N . GLN A 1 182 ? -12.868 9.320 -2.324 1.00 83.75 182 GLN A N 1
ATOM 1469 C CA . GLN A 1 182 ? -12.887 9.487 -3.767 1.00 83.75 182 GLN A CA 1
ATOM 1470 C C . GLN A 1 182 ? -12.007 10.672 -4.192 1.00 83.75 182 GLN A C 1
ATOM 1472 O O . GLN A 1 182 ? -11.486 11.425 -3.370 1.00 83.75 182 GLN A O 1
ATOM 1477 N N . ARG A 1 183 ? -11.796 10.825 -5.504 1.00 77.69 183 ARG A N 1
ATOM 1478 C CA . ARG A 1 183 ? -10.952 11.909 -6.041 1.00 77.69 183 ARG A CA 1
ATOM 1479 C C . ARG A 1 183 ? -11.536 13.300 -5.789 1.00 77.69 183 ARG A C 1
ATOM 1481 O O . ARG A 1 183 ? -10.778 14.258 -5.740 1.00 77.69 183 ARG A O 1
ATOM 1488 N N . ASP A 1 184 ? -12.850 13.386 -5.631 1.00 76.88 184 ASP A N 1
ATOM 1489 C CA . ASP A 1 184 ? -13.585 14.605 -5.285 1.00 76.88 184 ASP A CA 1
ATOM 1490 C C . ASP A 1 184 ? -13.595 14.896 -3.771 1.00 76.88 184 ASP A C 1
ATOM 1492 O O . ASP A 1 184 ? -14.197 15.873 -3.340 1.00 76.88 184 ASP A O 1
ATOM 1496 N N . GLY A 1 185 ? -12.933 14.061 -2.960 1.00 79.25 185 GLY A N 1
ATOM 1497 C CA . GLY A 1 185 ? -12.880 14.195 -1.504 1.00 79.25 185 GLY A CA 1
ATOM 1498 C C . GLY A 1 185 ? -14.078 13.596 -0.767 1.00 79.25 185 GLY A C 1
ATOM 1499 O O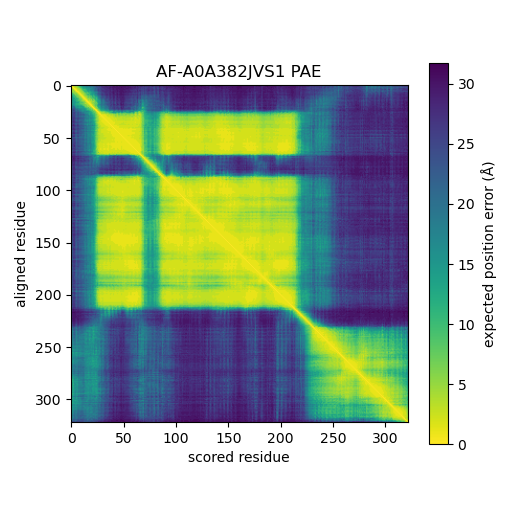 . GLY A 1 185 ? -14.045 13.526 0.460 1.00 79.25 185 GLY A O 1
ATOM 1500 N N . SER A 1 186 ? -15.102 13.111 -1.473 1.00 82.75 186 SER A N 1
ATOM 1501 C CA . SER A 1 186 ? -16.228 12.435 -0.830 1.00 82.75 186 SER A CA 1
ATOM 1502 C C . SER A 1 186 ? -15.799 11.101 -0.212 1.00 82.75 186 SER A C 1
ATOM 1504 O O . SER A 1 186 ? -14.955 10.374 -0.751 1.00 82.75 186 SER A O 1
ATOM 1506 N N . GLU A 1 187 ? -16.378 10.764 0.940 1.00 88.19 187 GLU A N 1
ATOM 1507 C CA . GLU A 1 187 ? -16.137 9.480 1.595 1.00 88.19 187 GLU A CA 1
ATOM 1508 C C . GLU A 1 187 ? -16.634 8.325 0.707 1.00 88.19 187 GLU A C 1
ATOM 1510 O O . GLU A 1 187 ? -17.716 8.369 0.117 1.00 88.19 187 GLU A O 1
ATOM 1515 N N . ARG A 1 188 ? -15.868 7.233 0.654 1.00 88.06 188 ARG A N 1
ATOM 1516 C CA . ARG A 1 188 ? -16.374 5.923 0.229 1.00 88.06 188 ARG A CA 1
ATOM 1517 C C . ARG A 1 188 ? -17.183 5.306 1.366 1.00 88.06 188 ARG A C 1
ATOM 1519 O O . ARG A 1 188 ? -16.725 4.375 2.026 1.00 88.06 188 ARG A O 1
ATOM 1526 N N . SER A 1 189 ? -18.370 5.862 1.595 1.00 87.69 189 SER A N 1
ATOM 1527 C CA . SER A 1 189 ? -19.214 5.485 2.726 1.00 87.69 189 SER A CA 1
ATOM 1528 C C . SER A 1 189 ? -19.623 4.006 2.673 1.00 87.69 189 SER A C 1
ATOM 1530 O O . SER A 1 189 ? -19.770 3.453 1.572 1.00 87.69 189 SER A O 1
ATOM 1532 N N . PRO A 1 190 ? -19.834 3.371 3.841 1.00 93.44 190 PRO A N 1
ATOM 1533 C CA . PRO A 1 190 ? -20.338 2.005 3.942 1.00 93.44 190 PRO A CA 1
ATOM 1534 C C . PRO A 1 190 ? -21.642 1.785 3.165 1.00 93.44 190 PRO A C 1
ATOM 1536 O O . PRO A 1 190 ? -22.479 2.681 3.050 1.00 93.44 190 PRO A O 1
ATOM 1539 N N . ARG A 1 191 ? -21.810 0.587 2.595 1.00 90.94 191 ARG A N 1
ATOM 1540 C CA . ARG A 1 191 ? -22.994 0.209 1.801 1.00 90.94 191 ARG A CA 1
ATOM 1541 C C . ARG A 1 191 ? -23.404 -1.226 2.108 1.00 90.94 191 ARG A C 1
ATOM 1543 O O . ARG A 1 191 ? -22.552 -2.050 2.424 1.00 90.94 191 ARG A O 1
ATOM 1550 N N . THR A 1 192 ? -24.682 -1.536 1.900 1.00 89.38 192 THR A N 1
ATOM 1551 C CA . THR A 1 192 ? -25.287 -2.866 2.118 1.00 89.38 192 THR A CA 1
ATOM 1552 C C . THR A 1 192 ? -24.638 -3.987 1.305 1.00 89.38 192 THR A C 1
ATOM 1554 O O . THR A 1 192 ? -24.425 -5.079 1.820 1.00 89.38 192 THR A O 1
ATOM 1557 N N . ASN A 1 193 ? -24.310 -3.737 0.035 1.00 90.31 193 ASN A N 1
ATOM 1558 C CA . ASN A 1 193 ? -23.757 -4.749 -0.868 1.00 90.31 193 ASN A CA 1
ATOM 1559 C C . ASN A 1 193 ? -22.476 -4.251 -1.556 1.00 90.31 193 ASN A C 1
ATOM 1561 O O . ASN A 1 193 ? -22.493 -3.909 -2.746 1.00 90.31 193 ASN A O 1
ATOM 1565 N N . PRO A 1 194 ? -21.366 -4.137 -0.810 1.00 93.69 194 PRO A N 1
ATOM 1566 C CA . PRO A 1 194 ? -20.119 -3.647 -1.363 1.00 93.69 194 PRO A CA 1
ATOM 1567 C C . PRO A 1 194 ? -19.499 -4.701 -2.281 1.00 93.69 194 PRO A C 1
ATOM 1569 O O . PRO A 1 194 ? -19.574 -5.904 -2.022 1.00 93.69 194 PRO A O 1
ATOM 1572 N N . ARG A 1 195 ? -18.874 -4.236 -3.363 1.00 93.62 195 ARG A N 1
ATOM 1573 C CA . ARG A 1 195 ? -18.195 -5.091 -4.339 1.00 93.62 195 ARG A CA 1
ATOM 1574 C C . ARG A 1 195 ? -16.694 -4.892 -4.245 1.00 93.62 195 ARG A C 1
ATOM 1576 O O . ARG A 1 195 ? -16.228 -3.759 -4.127 1.00 93.62 195 ARG A O 1
ATOM 1583 N N . ALA A 1 196 ? -15.961 -5.993 -4.328 1.00 94.81 196 ALA A N 1
ATOM 1584 C CA . ALA A 1 196 ? -14.513 -5.951 -4.375 1.00 94.81 196 ALA A CA 1
ATOM 1585 C C . ALA A 1 196 ? -14.012 -5.484 -5.747 1.00 94.81 196 ALA A C 1
ATOM 1587 O O . ALA A 1 196 ? -14.639 -5.758 -6.773 1.00 94.81 196 ALA A O 1
ATOM 1588 N N . ASN A 1 197 ? -12.866 -4.806 -5.760 1.00 91.38 197 ASN A N 1
ATOM 1589 C CA . ASN A 1 197 ? -12.085 -4.604 -6.978 1.00 91.38 197 ASN A CA 1
ATOM 1590 C C . ASN A 1 197 ? -11.159 -5.815 -7.231 1.00 91.38 197 ASN A C 1
ATOM 1592 O O . ASN A 1 197 ? -11.209 -6.825 -6.520 1.00 91.38 197 ASN A O 1
ATOM 1596 N N . GLU A 1 198 ? -10.303 -5.722 -8.251 1.00 91.31 198 GLU A N 1
ATOM 1597 C CA . GLU A 1 198 ? -9.329 -6.777 -8.561 1.00 91.31 198 GLU A CA 1
ATOM 1598 C C . GLU A 1 198 ? -8.379 -7.045 -7.383 1.00 91.31 198 GLU A C 1
ATOM 1600 O O . GLU A 1 198 ? -8.159 -8.198 -7.016 1.00 91.31 198 GLU A O 1
ATOM 1605 N N . PHE A 1 199 ? -7.876 -5.984 -6.746 1.00 91.19 199 PHE A N 1
ATOM 1606 C CA . PHE A 1 199 ? -6.992 -6.092 -5.589 1.00 91.19 199 PHE A CA 1
ATOM 1607 C C . PHE A 1 199 ? -7.665 -6.855 -4.440 1.00 91.19 199 PHE A C 1
ATOM 1609 O O . PHE A 1 199 ? -7.128 -7.840 -3.947 1.00 91.19 199 PHE A O 1
ATOM 1616 N N . GLY A 1 200 ? -8.879 -6.460 -4.053 1.00 93.75 200 GLY A N 1
ATOM 1617 C CA . GLY A 1 200 ? -9.651 -7.138 -3.017 1.00 93.75 200 GLY A CA 1
ATOM 1618 C C . GLY A 1 200 ? -9.947 -8.598 -3.359 1.00 93.75 200 GLY A C 1
ATOM 1619 O O . GLY A 1 200 ? -9.849 -9.472 -2.500 1.00 93.75 200 GLY A O 1
ATOM 1620 N N . SER A 1 201 ? -10.239 -8.899 -4.624 1.00 95.56 201 SER A N 1
ATOM 1621 C CA . SER A 1 201 ? -10.454 -10.283 -5.064 1.00 95.56 201 SER A CA 1
ATOM 1622 C C . SER A 1 201 ? -9.213 -11.152 -4.838 1.00 95.56 201 SER A C 1
ATOM 1624 O O . SER A 1 201 ? -9.343 -12.265 -4.328 1.00 95.56 201 SER A O 1
ATOM 1626 N N . ARG A 1 202 ? -8.018 -10.613 -5.112 1.00 92.44 202 ARG A N 1
ATOM 1627 C CA . ARG A 1 202 ? -6.732 -11.279 -4.855 1.00 92.44 202 ARG A CA 1
ATOM 1628 C C . ARG A 1 202 ? -6.422 -11.409 -3.364 1.00 92.44 202 ARG A C 1
ATOM 1630 O O . ARG A 1 202 ? -5.962 -12.463 -2.941 1.00 92.44 202 ARG A O 1
ATOM 1637 N N . VAL A 1 203 ? -6.761 -10.406 -2.549 1.00 95.06 203 VAL A N 1
ATOM 1638 C CA . VAL A 1 203 ? -6.649 -10.508 -1.081 1.00 95.06 203 VAL A CA 1
ATOM 1639 C C . VAL A 1 203 ? -7.499 -11.659 -0.547 1.00 95.06 203 VAL A C 1
ATOM 1641 O O . VAL A 1 203 ? -7.038 -12.418 0.298 1.00 95.06 203 VAL A O 1
ATOM 1644 N N . ARG A 1 204 ? -8.723 -11.843 -1.053 1.00 95.81 204 ARG A N 1
ATOM 1645 C CA . ARG A 1 204 ? -9.566 -12.986 -0.671 1.00 95.81 204 ARG A CA 1
ATOM 1646 C C . ARG A 1 204 ? -8.949 -14.322 -1.071 1.00 95.81 204 ARG A C 1
ATOM 1648 O O . ARG A 1 204 ? -9.009 -15.263 -0.286 1.00 95.81 204 ARG A O 1
ATOM 1655 N N . GLU A 1 205 ? -8.367 -14.414 -2.263 1.00 92.94 205 GLU A N 1
ATOM 1656 C CA . GLU A 1 205 ? -7.664 -15.624 -2.709 1.00 92.94 205 GLU A CA 1
ATOM 1657 C C . GLU A 1 205 ? -6.454 -15.929 -1.816 1.00 92.94 205 GLU A C 1
ATOM 1659 O O . GLU A 1 205 ? -6.318 -17.057 -1.345 1.00 92.94 205 GLU A O 1
ATOM 1664 N N . ALA A 1 206 ? -5.632 -14.922 -1.507 1.00 90.75 206 ALA A N 1
ATOM 1665 C CA . ALA A 1 206 ? -4.493 -15.051 -0.602 1.00 90.75 206 ALA A CA 1
ATOM 1666 C C . ALA A 1 206 ? -4.923 -15.437 0.826 1.00 90.75 206 ALA A C 1
ATOM 1668 O O . ALA A 1 206 ? -4.335 -16.334 1.425 1.00 90.75 206 ALA A O 1
ATOM 1669 N N . ALA A 1 207 ? -5.990 -14.833 1.355 1.00 92.50 207 ALA A N 1
ATOM 1670 C CA . ALA A 1 207 ? -6.528 -15.175 2.672 1.00 92.50 207 ALA A CA 1
ATOM 1671 C C . ALA A 1 207 ? -7.038 -16.625 2.719 1.00 92.50 207 ALA A C 1
ATOM 1673 O O . ALA A 1 207 ? -6.706 -17.364 3.643 1.00 92.50 207 ALA A O 1
ATOM 1674 N N . ALA A 1 208 ? -7.779 -17.068 1.697 1.00 90.62 208 ALA A N 1
ATOM 1675 C CA . ALA A 1 208 ? -8.246 -18.453 1.595 1.00 90.62 208 ALA A CA 1
ATOM 1676 C C . ALA A 1 208 ? -7.081 -19.451 1.491 1.00 90.62 208 ALA A C 1
ATOM 1678 O O . ALA A 1 208 ? -7.150 -20.560 2.024 1.00 90.62 208 ALA A O 1
ATOM 1679 N N . LEU A 1 209 ? -6.001 -19.056 0.818 1.00 86.00 209 LEU A N 1
ATOM 1680 C CA . LEU A 1 209 ? -4.771 -19.830 0.719 1.00 86.00 209 LEU A CA 1
ATOM 1681 C C . LEU A 1 209 ? -4.075 -19.976 2.079 1.00 86.00 209 LEU A C 1
ATOM 1683 O O . LEU A 1 209 ? -3.733 -21.093 2.471 1.00 86.00 209 LEU A O 1
ATOM 1687 N N . PH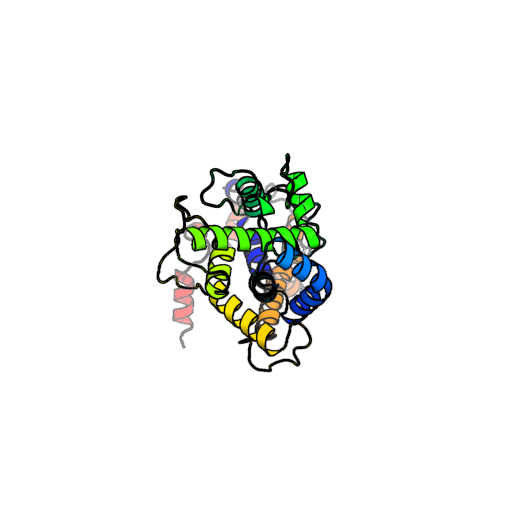E A 1 210 ? -3.935 -18.883 2.828 1.00 86.50 210 PHE A N 1
ATOM 1688 C CA . PHE A 1 210 ? -3.353 -18.900 4.174 1.00 86.50 210 PHE A CA 1
ATOM 1689 C C . PHE A 1 210 ? -4.219 -19.652 5.185 1.00 86.50 210 PHE A C 1
ATOM 1691 O O . PHE A 1 210 ? -3.687 -20.324 6.065 1.00 86.50 210 PHE A O 1
ATOM 1698 N N . GLN A 1 211 ? -5.543 -19.608 5.036 1.00 83.94 211 GLN A N 1
ATOM 1699 C CA . GLN A 1 211 ? -6.453 -20.384 5.872 1.00 83.94 211 GLN A CA 1
ATOM 1700 C C . GLN A 1 211 ? -6.286 -21.896 5.656 1.00 83.94 211 GLN A C 1
ATOM 1702 O O . GLN A 1 211 ? -6.351 -22.658 6.617 1.00 83.94 211 GLN A O 1
ATOM 1707 N N . ARG A 1 212 ? -6.067 -22.339 4.409 1.00 78.75 212 ARG A N 1
ATOM 1708 C CA . ARG A 1 212 ? -5.930 -23.766 4.068 1.00 78.75 212 ARG A CA 1
ATOM 1709 C C . ARG A 1 212 ? -4.602 -24.370 4.502 1.00 78.75 212 ARG A C 1
ATOM 1711 O O . ARG A 1 212 ? -4.593 -25.483 5.013 1.00 78.75 212 ARG A O 1
ATOM 1718 N N . ASN A 1 213 ? -3.505 -23.650 4.293 1.00 73.69 213 ASN A N 1
ATOM 1719 C CA . ASN A 1 213 ? -2.163 -24.206 4.479 1.00 73.69 213 ASN A CA 1
ATOM 1720 C C . ASN A 1 213 ? -1.497 -23.715 5.773 1.00 73.69 213 ASN A C 1
ATOM 1722 O O . ASN A 1 213 ? -0.385 -24.120 6.086 1.00 73.69 213 ASN A O 1
ATOM 1726 N N . GLY A 1 214 ? -2.162 -22.836 6.531 1.00 64.94 214 GLY A N 1
ATOM 1727 C CA . GLY A 1 214 ? -1.509 -22.039 7.562 1.00 64.94 214 GLY A CA 1
ATOM 1728 C C . GLY A 1 214 ? -0.556 -21.007 6.948 1.00 64.94 214 GLY A C 1
ATOM 1729 O O . GLY A 1 214 ? -0.253 -21.025 5.756 1.00 64.94 214 GLY A O 1
ATOM 1730 N N . LEU A 1 215 ? -0.028 -20.104 7.779 1.00 59.94 215 LEU A N 1
ATOM 1731 C CA . LEU A 1 215 ? 1.083 -19.231 7.367 1.00 59.94 215 LEU A CA 1
ATOM 1732 C C . LEU A 1 215 ? 2.391 -20.017 7.145 1.00 59.94 215 LEU A C 1
ATOM 1734 O O . LEU A 1 215 ? 3.386 -19.427 6.748 1.00 59.94 215 LEU A O 1
ATOM 1738 N N . VAL A 1 216 ? 2.416 -21.325 7.425 1.00 46.03 216 VAL A N 1
ATOM 1739 C CA . VAL A 1 216 ? 3.611 -22.171 7.415 1.00 46.03 216 VAL A CA 1
ATOM 1740 C C . VAL A 1 216 ? 3.447 -23.244 6.344 1.00 46.03 216 VAL A C 1
ATOM 1742 O O . VAL A 1 216 ? 2.556 -24.077 6.431 1.00 46.03 216 VAL A O 1
ATOM 1745 N N . THR A 1 217 ? 4.363 -23.231 5.372 1.00 38.72 217 THR A N 1
ATOM 1746 C CA . THR A 1 217 ? 4.545 -24.212 4.284 1.00 38.72 217 THR A CA 1
ATOM 1747 C C . THR A 1 217 ? 3.400 -24.333 3.273 1.00 38.72 217 THR A C 1
ATOM 1749 O O . THR A 1 217 ? 2.523 -25.183 3.374 1.00 38.72 217 THR A O 1
ATOM 1752 N N . MET A 1 218 ? 3.491 -23.554 2.192 1.00 39.97 218 MET A N 1
ATOM 1753 C CA . MET A 1 218 ? 2.983 -24.004 0.897 1.00 39.97 218 MET A CA 1
ATOM 1754 C C . MET A 1 218 ? 4.055 -24.873 0.229 1.00 39.97 218 MET A C 1
ATOM 1756 O O . MET A 1 218 ? 5.027 -24.343 -0.306 1.00 39.97 218 MET A O 1
ATOM 1760 N N . GLU A 1 219 ? 3.871 -26.196 0.197 1.00 39.16 219 GLU A N 1
ATOM 1761 C CA . GLU A 1 219 ? 4.314 -26.921 -0.997 1.00 39.16 219 GLU A CA 1
ATOM 1762 C C . GLU A 1 219 ? 3.542 -26.321 -2.174 1.00 39.16 219 GLU A C 1
ATOM 1764 O O . GLU A 1 219 ? 2.317 -26.181 -2.126 1.00 39.16 219 GLU A O 1
ATOM 1769 N N . GLN A 1 220 ? 4.281 -25.853 -3.179 1.00 34.59 220 GLN A N 1
ATOM 1770 C CA . GLN A 1 220 ? 3.749 -25.025 -4.252 1.00 34.59 220 GLN A CA 1
ATOM 1771 C C . GLN A 1 220 ? 2.477 -25.626 -4.878 1.00 34.59 220 GLN A C 1
ATOM 1773 O O . GLN A 1 220 ? 2.554 -26.691 -5.497 1.00 34.59 220 GLN A O 1
ATOM 1778 N N . PRO A 1 221 ? 1.317 -24.938 -4.843 1.00 36.44 221 PRO A N 1
ATOM 1779 C CA . PRO A 1 221 ? 0.229 -25.295 -5.729 1.00 36.44 221 PRO A CA 1
ATOM 1780 C C . PRO A 1 221 ? 0.649 -24.874 -7.137 1.00 36.44 221 PRO A C 1
ATOM 1782 O O . PRO A 1 221 ? 0.695 -23.691 -7.480 1.00 36.44 221 PRO A O 1
ATOM 1785 N N . SER A 1 222 ? 0.935 -25.866 -7.970 1.00 38.72 222 SER A N 1
ATOM 1786 C CA . SER A 1 222 ? 1.338 -25.770 -9.376 1.00 38.72 222 SER A CA 1
ATOM 1787 C C . SER A 1 222 ? 0.308 -25.100 -10.311 1.00 38.72 222 SER A C 1
ATOM 1789 O O . SER A 1 222 ? 0.412 -25.233 -11.530 1.00 38.72 222 SER A O 1
ATOM 1791 N N . GLY A 1 223 ? -0.660 -24.333 -9.792 1.00 41.88 223 GLY A N 1
ATOM 1792 C CA . GLY A 1 223 ? -1.794 -23.834 -10.574 1.00 41.88 223 GLY A CA 1
ATOM 1793 C C . GLY A 1 223 ? -2.401 -22.477 -10.209 1.00 41.88 223 GLY A C 1
ATOM 1794 O O . GLY A 1 223 ? -3.386 -22.120 -10.844 1.00 41.88 223 GLY A O 1
ATOM 1795 N N . LEU A 1 224 ? -1.876 -21.701 -9.252 1.00 39.97 224 LEU A N 1
ATOM 1796 C CA . LEU A 1 224 ? -2.591 -20.503 -8.750 1.00 39.97 224 LEU A CA 1
ATOM 1797 C C . LEU A 1 224 ? -2.024 -19.138 -9.134 1.00 39.97 224 LEU A C 1
ATOM 1799 O O . LEU A 1 224 ? -2.534 -18.107 -8.714 1.00 39.97 224 LEU A O 1
ATOM 1803 N N . ILE A 1 225 ? -1.045 -19.102 -10.025 1.00 41.09 225 ILE A N 1
ATOM 1804 C CA . ILE A 1 225 ? -0.712 -17.873 -10.733 1.00 41.09 225 ILE A CA 1
ATOM 1805 C C . ILE A 1 225 ? -0.807 -18.245 -12.199 1.00 41.09 225 ILE A C 1
ATOM 1807 O O . ILE A 1 225 ? 0.000 -19.035 -12.696 1.00 41.09 225 ILE A O 1
ATOM 1811 N N . SER A 1 226 ? -1.787 -17.672 -12.907 1.00 38.03 226 SER A N 1
ATOM 1812 C CA . SER A 1 226 ? -1.593 -17.392 -14.324 1.00 38.03 226 SER A CA 1
ATOM 1813 C C . SER A 1 226 ? -0.296 -16.607 -14.376 1.00 38.03 226 SER A C 1
ATOM 1815 O O . SER A 1 226 ? -0.280 -15.392 -14.179 1.00 38.03 226 SER A O 1
ATOM 1817 N N . LYS A 1 227 ? 0.813 -17.321 -14.587 1.00 39.84 227 LYS A N 1
ATOM 1818 C CA . LYS A 1 227 ? 2.014 -16.732 -15.124 1.00 39.84 227 LYS A CA 1
ATOM 1819 C C . LYS A 1 227 ? 1.486 -16.080 -16.393 1.00 39.84 227 LYS A C 1
ATOM 1821 O O . LYS A 1 227 ? 1.338 -16.757 -17.409 1.00 39.84 227 LYS A O 1
ATOM 1826 N N . THR A 1 228 ? 1.246 -14.774 -16.379 1.00 39.97 228 THR A N 1
ATOM 1827 C CA . THR A 1 228 ? 1.690 -13.988 -17.515 1.00 39.97 228 THR A CA 1
ATOM 1828 C C . THR A 1 228 ? 3.168 -14.313 -17.574 1.00 39.97 228 THR A C 1
ATOM 1830 O O . THR A 1 228 ? 3.996 -13.742 -16.870 1.00 39.97 228 THR A O 1
ATOM 1833 N N . ARG A 1 229 ? 3.483 -15.401 -18.290 1.00 44.06 229 ARG A N 1
ATOM 1834 C CA . ARG A 1 229 ? 4.838 -15.795 -18.582 1.00 44.06 229 ARG A CA 1
ATOM 1835 C C . ARG A 1 229 ? 5.313 -14.619 -19.407 1.00 44.06 229 ARG A C 1
ATOM 1837 O O . ARG A 1 229 ? 5.063 -14.555 -20.607 1.00 44.06 229 ARG A O 1
ATOM 1844 N N . PHE A 1 230 ? 5.947 -13.653 -18.757 1.00 46.97 230 PHE A N 1
ATOM 1845 C CA . PHE A 1 230 ? 6.886 -12.796 -19.438 1.00 46.97 230 PHE A CA 1
ATOM 1846 C C . PHE A 1 230 ? 7.966 -13.766 -19.902 1.00 46.97 230 PHE A C 1
ATOM 1848 O O . PHE A 1 230 ? 8.854 -14.165 -19.146 1.00 46.97 230 PHE A O 1
ATOM 1855 N N . ASN A 1 231 ? 7.736 -14.316 -21.095 1.00 54.28 231 ASN A N 1
ATOM 1856 C CA . ASN A 1 231 ? 8.548 -15.366 -21.667 1.00 54.28 231 ASN A CA 1
ATOM 1857 C C . ASN A 1 231 ? 9.978 -14.837 -21.691 1.00 54.28 231 ASN A C 1
ATOM 1859 O O . ASN A 1 231 ? 10.196 -13.653 -21.935 1.00 54.28 231 ASN A O 1
ATOM 1863 N N . ARG A 1 232 ? 10.977 -15.698 -21.481 1.00 56.47 232 ARG A N 1
ATOM 1864 C CA . ARG A 1 232 ? 12.386 -15.311 -21.675 1.00 56.47 232 ARG A CA 1
ATOM 1865 C C . ARG A 1 232 ? 12.577 -14.524 -22.985 1.00 56.47 232 ARG A C 1
ATOM 1867 O O . ARG A 1 232 ? 13.340 -13.573 -23.002 1.00 56.47 232 ARG A O 1
ATOM 1874 N N . LEU A 1 233 ? 11.776 -14.831 -24.010 1.00 58.16 233 LEU A N 1
ATOM 1875 C CA . LEU A 1 233 ? 11.640 -14.075 -25.256 1.00 58.16 233 LEU A CA 1
ATOM 1876 C C . LEU A 1 233 ? 11.319 -12.581 -25.108 1.00 58.16 233 LEU A C 1
ATOM 1878 O O . LEU A 1 233 ? 11.953 -11.789 -25.790 1.00 58.16 233 LEU A O 1
ATOM 1882 N N . THR A 1 234 ? 10.375 -12.162 -24.262 1.00 62.03 234 THR A N 1
ATOM 1883 C CA . THR A 1 234 ? 10.050 -10.732 -24.109 1.00 62.03 234 THR A CA 1
ATOM 1884 C C . THR A 1 234 ? 11.167 -9.990 -23.384 1.00 62.03 234 THR A C 1
ATOM 1886 O O . THR A 1 234 ? 11.525 -8.889 -23.790 1.00 62.03 234 THR A O 1
ATOM 1889 N N . LYS A 1 235 ? 11.810 -10.620 -22.390 1.00 59.12 235 LYS A N 1
ATOM 1890 C CA . LYS A 1 235 ? 13.031 -10.079 -21.767 1.00 59.12 235 LYS A CA 1
ATOM 1891 C C . LYS A 1 235 ? 14.181 -9.986 -22.777 1.00 59.12 235 LYS A C 1
ATOM 1893 O O . LYS A 1 235 ? 14.809 -8.939 -22.872 1.00 59.12 235 LYS A O 1
ATOM 1898 N N . CYS A 1 236 ? 14.420 -11.027 -23.574 1.00 72.62 236 CYS A N 1
ATOM 1899 C CA . CYS A 1 236 ? 15.422 -11.007 -24.644 1.00 72.62 236 CYS A CA 1
ATOM 1900 C C . CYS A 1 236 ? 15.113 -9.945 -25.708 1.00 72.62 236 CYS A C 1
ATOM 1902 O O . CYS A 1 236 ? 16.033 -9.291 -26.182 1.00 72.62 236 CYS A O 1
ATOM 1904 N N . ALA A 1 237 ? 13.841 -9.731 -26.052 1.00 76.75 237 ALA A N 1
ATOM 1905 C CA . ALA A 1 237 ? 13.430 -8.704 -27.005 1.00 76.75 237 ALA A CA 1
ATOM 1906 C C . ALA A 1 237 ? 13.678 -7.289 -26.463 1.00 76.75 237 ALA A C 1
ATOM 1908 O O . ALA A 1 237 ? 14.181 -6.440 -27.193 1.00 76.75 237 ALA A O 1
ATOM 1909 N N . LEU A 1 238 ? 13.391 -7.043 -25.180 1.00 76.12 238 LEU A N 1
ATOM 1910 C CA . LEU A 1 238 ? 13.660 -5.757 -24.533 1.00 76.12 238 LEU A CA 1
ATOM 1911 C C . LEU A 1 238 ? 15.162 -5.472 -24.415 1.00 76.12 238 LEU A C 1
ATOM 1913 O O . LEU A 1 238 ? 15.602 -4.381 -24.769 1.00 76.12 238 LEU A O 1
ATOM 1917 N N . TRP A 1 239 ? 15.959 -6.460 -23.996 1.00 75.25 239 TRP A N 1
ATOM 1918 C CA . TRP A 1 239 ? 17.421 -6.342 -23.968 1.00 75.25 239 TRP A CA 1
ATOM 1919 C C . TRP A 1 239 ? 18.019 -6.192 -25.369 1.00 75.25 239 TRP A C 1
ATOM 1921 O O . TRP A 1 239 ? 18.928 -5.390 -25.564 1.00 75.25 239 TRP A O 1
ATOM 1931 N N . GLY A 1 240 ? 17.475 -6.902 -26.358 1.00 80.31 240 GLY A N 1
ATOM 1932 C CA . GLY A 1 240 ? 17.857 -6.762 -27.760 1.00 80.31 240 GLY A CA 1
ATOM 1933 C C . GLY A 1 240 ? 17.568 -5.361 -28.298 1.00 80.31 240 GLY A C 1
ATOM 1934 O O . GLY A 1 240 ? 18.430 -4.766 -28.939 1.00 80.31 240 GLY A O 1
ATOM 1935 N N . LEU A 1 241 ? 16.401 -4.792 -27.983 1.00 80.06 241 LEU A N 1
ATOM 1936 C CA . LEU A 1 241 ? 16.047 -3.423 -28.364 1.00 80.06 241 LEU A CA 1
ATOM 1937 C C . LEU A 1 241 ? 16.927 -2.386 -27.654 1.00 80.06 241 LEU A C 1
ATOM 1939 O O . LEU A 1 241 ? 17.387 -1.435 -28.284 1.00 80.06 241 LEU A O 1
ATOM 1943 N N . ALA A 1 242 ? 17.199 -2.577 -26.361 1.00 77.25 242 ALA A N 1
ATOM 1944 C CA . ALA A 1 242 ? 18.101 -1.715 -25.606 1.00 77.25 242 ALA A CA 1
ATOM 1945 C C . ALA A 1 242 ? 19.514 -1.719 -26.211 1.00 77.25 242 ALA A C 1
ATOM 1947 O O . ALA A 1 242 ? 20.090 -0.656 -26.432 1.00 77.25 242 ALA A O 1
ATOM 1948 N N . PHE A 1 243 ? 20.036 -2.897 -26.558 1.00 81.94 243 PHE A N 1
ATOM 1949 C CA . PHE A 1 243 ? 21.330 -3.053 -27.219 1.00 81.94 243 PHE A CA 1
ATOM 1950 C C . PHE A 1 243 ? 21.354 -2.406 -28.612 1.00 81.94 243 PHE A C 1
ATOM 1952 O O . PHE A 1 243 ? 22.293 -1.676 -28.936 1.00 81.94 243 PHE A O 1
ATOM 1959 N N . LEU A 1 244 ? 20.291 -2.604 -29.402 1.00 83.00 244 LEU A N 1
ATOM 1960 C CA . LEU A 1 244 ? 20.123 -2.013 -30.732 1.00 83.00 244 LEU A CA 1
ATOM 1961 C C . LEU A 1 244 ? 20.180 -0.480 -30.697 1.00 83.00 244 LEU A C 1
ATOM 1963 O O . LEU A 1 244 ? 20.705 0.131 -31.620 1.00 83.00 244 LEU A O 1
ATOM 1967 N N . LEU A 1 245 ? 19.647 0.145 -29.644 1.00 81.62 245 LEU A N 1
ATOM 1968 C CA . LEU A 1 245 ? 19.659 1.602 -29.483 1.00 81.62 245 LEU A CA 1
ATOM 1969 C C . LEU A 1 245 ? 20.949 2.119 -28.827 1.00 81.62 245 LEU A C 1
ATOM 1971 O O . LEU A 1 245 ? 21.418 3.211 -29.159 1.00 81.62 245 LEU A O 1
ATOM 1975 N N . PHE A 1 246 ? 21.545 1.350 -27.917 1.00 83.19 246 PHE A N 1
ATOM 1976 C CA . PHE A 1 246 ? 22.739 1.751 -27.175 1.00 83.19 246 PHE A CA 1
ATOM 1977 C C . PHE A 1 246 ? 24.014 1.740 -28.032 1.00 83.19 246 PHE A C 1
ATOM 1979 O O . PHE A 1 246 ? 24.776 2.706 -28.006 1.00 83.19 246 PHE A O 1
ATOM 1986 N N . ILE A 1 247 ? 24.229 0.698 -28.843 1.00 82.88 247 ILE A N 1
ATOM 1987 C CA . ILE A 1 247 ? 25.457 0.540 -29.644 1.00 82.88 247 ILE A CA 1
ATOM 1988 C C . ILE A 1 247 ? 25.662 1.686 -30.654 1.00 82.88 247 ILE A C 1
ATOM 1990 O O . ILE A 1 247 ? 26.744 2.274 -30.657 1.00 82.88 247 ILE A O 1
ATOM 1994 N N . PRO A 1 248 ? 24.665 2.089 -31.470 1.00 82.56 248 PRO A N 1
ATOM 1995 C CA . PRO A 1 248 ? 24.823 3.235 -32.365 1.00 82.56 248 PRO A CA 1
ATOM 1996 C C . PRO A 1 248 ? 25.090 4.533 -31.602 1.00 82.56 248 PRO A C 1
ATOM 1998 O O . PRO A 1 248 ? 25.850 5.382 -32.062 1.00 82.56 248 PRO A O 1
ATOM 2001 N N . SER A 1 249 ? 24.499 4.680 -30.414 1.00 81.38 249 SER A N 1
ATOM 2002 C CA . SER A 1 249 ? 24.660 5.876 -29.585 1.00 81.38 249 SER A CA 1
ATOM 2003 C C . SER A 1 249 ? 26.101 6.034 -29.091 1.00 81.38 249 SER A C 1
ATOM 2005 O O . SER A 1 249 ? 26.614 7.151 -29.090 1.00 81.38 249 SER A O 1
ATOM 2007 N N . LEU A 1 250 ? 26.780 4.930 -28.755 1.00 82.12 250 LEU A N 1
ATOM 2008 C CA . LEU A 1 250 ? 28.201 4.929 -28.385 1.00 82.12 250 LEU A CA 1
ATOM 2009 C C . LEU A 1 250 ? 29.119 5.427 -29.503 1.00 82.12 250 LEU A C 1
ATOM 2011 O O . LEU A 1 250 ? 30.185 5.952 -29.208 1.00 82.12 250 LEU A O 1
ATOM 2015 N N . VAL A 1 251 ? 28.720 5.281 -30.767 1.00 81.88 251 VAL A N 1
ATOM 2016 C CA . VAL A 1 251 ? 29.499 5.768 -31.913 1.00 81.88 251 VAL A CA 1
ATOM 2017 C C . VAL A 1 251 ? 29.119 7.207 -32.260 1.00 81.88 251 VAL A C 1
ATOM 2019 O O . VAL A 1 251 ? 29.990 8.050 -32.442 1.00 81.88 251 VAL A O 1
ATOM 2022 N N . ILE A 1 252 ? 27.820 7.517 -32.308 1.00 84.38 252 ILE A N 1
ATOM 2023 C CA . ILE A 1 252 ? 27.312 8.820 -32.767 1.00 84.38 252 ILE A CA 1
ATOM 2024 C C . ILE A 1 252 ? 27.597 9.937 -31.755 1.00 84.38 252 ILE A C 1
ATOM 2026 O O . ILE A 1 252 ? 27.905 11.060 -32.148 1.00 84.38 252 ILE A O 1
ATOM 2030 N N . VAL A 1 253 ? 27.486 9.665 -30.451 1.00 85.44 253 VAL A N 1
ATOM 2031 C CA . VAL A 1 253 ? 27.650 10.697 -29.415 1.00 85.44 253 VAL A CA 1
ATOM 2032 C C . VAL A 1 253 ? 29.080 11.260 -29.393 1.00 85.44 253 VAL A C 1
ATOM 2034 O O . VAL A 1 253 ? 29.211 12.484 -29.461 1.00 85.44 253 VAL A O 1
ATOM 2037 N N . PRO A 1 254 ? 30.154 10.443 -29.393 1.00 88.12 254 PRO A N 1
ATOM 2038 C CA . PRO A 1 254 ? 31.526 10.949 -29.481 1.00 88.12 254 PRO A CA 1
ATOM 2039 C C . PRO A 1 254 ? 31.813 11.776 -30.735 1.00 88.12 254 PRO A C 1
ATOM 2041 O O . PRO A 1 254 ? 32.584 12.731 -30.658 1.00 88.12 254 PRO A O 1
ATOM 2044 N N . MET A 1 255 ? 31.151 11.477 -31.861 1.00 82.75 255 MET A N 1
ATOM 2045 C CA . MET A 1 255 ? 31.337 12.211 -33.121 1.00 82.75 255 MET A CA 1
ATOM 2046 C C . MET A 1 255 ? 30.941 13.692 -33.039 1.00 82.75 255 MET A C 1
ATOM 2048 O O . MET A 1 255 ? 31.280 14.471 -33.923 1.00 82.75 255 MET A O 1
ATOM 2052 N N . ARG A 1 256 ? 30.247 14.113 -31.972 1.00 84.69 256 ARG A N 1
ATOM 2053 C CA . ARG A 1 256 ? 30.001 15.533 -31.686 1.00 84.69 256 ARG A CA 1
ATOM 2054 C C . ARG A 1 256 ? 31.279 16.298 -31.321 1.00 84.69 256 ARG A C 1
ATOM 2056 O O . ARG A 1 256 ? 31.329 17.506 -31.537 1.00 84.69 256 ARG A O 1
ATOM 2063 N N . TRP A 1 257 ? 32.258 15.623 -30.724 1.00 85.12 257 TRP A N 1
ATOM 2064 C CA . TRP A 1 257 ? 33.500 16.231 -30.233 1.00 85.12 257 TRP A CA 1
ATOM 2065 C C . TRP A 1 257 ? 34.734 15.763 -30.998 1.00 85.12 257 TRP A C 1
ATOM 2067 O O . TRP A 1 257 ? 35.707 16.505 -31.083 1.00 85.12 257 TRP A O 1
ATOM 2077 N N . VAL A 1 258 ? 34.700 14.548 -31.546 1.00 86.62 258 VAL A N 1
ATOM 2078 C CA . VAL A 1 258 ? 35.820 13.948 -32.270 1.00 86.62 258 VAL A CA 1
ATOM 2079 C C . VAL A 1 258 ? 35.385 13.650 -33.694 1.00 86.62 258 VAL A C 1
ATOM 2081 O O . VAL A 1 258 ? 34.496 12.834 -33.925 1.00 86.62 258 VAL A O 1
ATOM 2084 N N . ASN A 1 259 ? 36.028 14.293 -34.661 1.00 86.75 259 ASN A N 1
ATOM 2085 C CA . ASN A 1 259 ? 35.750 14.025 -36.062 1.00 86.75 259 ASN A CA 1
ATOM 2086 C C . ASN A 1 259 ? 36.174 12.590 -36.428 1.00 86.75 259 ASN A C 1
ATOM 2088 O O . ASN A 1 259 ? 37.281 12.178 -36.072 1.00 86.75 259 ASN A O 1
ATOM 2092 N N . PRO A 1 260 ? 35.340 11.813 -37.143 1.00 85.56 260 PRO A N 1
ATOM 2093 C CA . PRO A 1 260 ? 35.716 10.466 -37.550 1.00 85.56 260 PRO A CA 1
ATOM 2094 C C . PRO A 1 260 ? 36.872 10.523 -38.556 1.00 85.56 260 PRO A C 1
ATOM 2096 O O . PRO A 1 260 ? 36.849 11.311 -39.497 1.00 85.56 260 PRO A O 1
ATOM 2099 N N . GLU A 1 261 ? 37.876 9.660 -38.418 1.00 82.94 261 GLU A N 1
ATOM 2100 C CA . GLU A 1 261 ? 38.997 9.659 -39.370 1.00 82.94 261 GLU A CA 1
ATOM 2101 C C . GLU A 1 261 ? 38.561 9.255 -40.786 1.00 82.94 261 GLU A C 1
ATOM 2103 O O . GLU A 1 261 ? 39.053 9.793 -41.779 1.00 82.94 261 GLU A O 1
ATOM 2108 N N . LYS A 1 262 ? 37.633 8.296 -40.899 1.00 86.06 262 LYS A N 1
ATOM 2109 C CA . LYS A 1 262 ? 37.171 7.739 -42.177 1.00 86.06 262 LYS A CA 1
ATOM 2110 C C . LYS A 1 262 ? 35.676 7.437 -42.129 1.00 86.06 262 LYS A C 1
ATOM 2112 O O . LYS A 1 262 ? 35.172 6.933 -41.129 1.00 86.06 262 LYS A O 1
ATOM 2117 N N . SER A 1 263 ? 34.972 7.711 -43.227 1.00 85.88 263 SER A N 1
ATOM 2118 C CA . SER A 1 263 ? 33.585 7.279 -43.422 1.00 85.88 263 SER A CA 1
ATOM 2119 C C . SER A 1 263 ? 33.535 5.883 -44.043 1.00 85.88 263 SER A C 1
ATOM 2121 O O . SER A 1 263 ? 34.519 5.409 -44.615 1.00 85.88 263 SER A O 1
ATOM 2123 N N . SER A 1 264 ? 32.370 5.237 -43.983 1.00 85.69 264 SER A N 1
ATOM 2124 C CA . SER A 1 264 ? 32.127 3.957 -44.662 1.00 85.69 264 SER A CA 1
ATOM 2125 C C . SER A 1 264 ? 32.431 4.032 -46.163 1.00 85.69 264 SER A C 1
ATOM 2127 O O . SER A 1 264 ? 33.094 3.150 -46.703 1.00 85.69 264 SER A O 1
ATOM 2129 N N . TYR A 1 265 ? 32.027 5.123 -46.820 1.00 85.88 265 TYR A N 1
ATOM 2130 C CA . TYR A 1 265 ? 32.326 5.370 -48.231 1.00 85.88 265 TYR A CA 1
ATOM 2131 C C . TYR A 1 265 ? 33.831 5.525 -48.488 1.00 85.88 265 TYR A C 1
ATOM 2133 O O . TYR A 1 265 ? 34.366 4.924 -49.418 1.00 85.88 265 TYR A O 1
ATOM 2141 N N . MET A 1 266 ? 34.547 6.272 -47.638 1.00 88.62 266 MET A N 1
ATOM 2142 C CA . MET A 1 266 ? 36.003 6.406 -47.761 1.00 88.62 266 MET A CA 1
ATOM 2143 C C . MET A 1 266 ? 36.708 5.055 -47.618 1.00 88.62 266 MET A C 1
ATOM 2145 O O . MET A 1 266 ? 37.612 4.750 -48.390 1.00 88.62 266 MET A O 1
ATOM 2149 N N . LEU A 1 267 ? 36.278 4.218 -46.673 1.00 91.06 267 LEU A N 1
ATOM 2150 C CA . LEU A 1 267 ? 36.823 2.870 -46.517 1.00 91.06 267 LEU A CA 1
ATOM 2151 C C . LEU A 1 267 ? 36.581 2.016 -47.764 1.00 91.06 267 LEU A C 1
ATOM 2153 O O . LEU A 1 267 ? 37.518 1.391 -48.249 1.00 91.06 267 LEU A O 1
ATOM 2157 N N . GLN A 1 268 ? 35.370 2.038 -48.327 1.00 91.69 268 GLN A N 1
ATOM 2158 C CA . GLN A 1 268 ? 35.050 1.310 -49.559 1.00 91.69 268 GLN A CA 1
ATOM 2159 C C . GLN A 1 268 ? 35.973 1.713 -50.719 1.00 91.69 268 GLN A C 1
ATOM 2161 O O . GLN A 1 268 ? 36.484 0.857 -51.436 1.00 91.69 268 GLN A O 1
ATOM 2166 N N . GLN A 1 269 ? 36.223 3.012 -50.878 1.00 92.06 269 GLN A N 1
ATOM 2167 C CA . GLN A 1 269 ? 37.090 3.537 -51.931 1.00 92.06 269 GLN A CA 1
ATOM 2168 C C . GLN A 1 269 ? 38.572 3.197 -51.694 1.00 92.06 269 GLN A C 1
ATOM 2170 O O . GLN A 1 269 ? 39.279 2.863 -52.645 1.00 92.06 269 GLN A O 1
ATOM 2175 N N . ILE A 1 270 ? 39.032 3.201 -50.436 1.00 91.12 270 ILE A N 1
ATOM 2176 C CA . ILE A 1 270 ? 40.378 2.732 -50.064 1.00 91.12 270 ILE A CA 1
ATOM 2177 C C . ILE A 1 270 ? 40.539 1.242 -50.387 1.00 91.12 270 ILE A C 1
ATOM 2179 O O . ILE A 1 270 ? 41.541 0.857 -50.987 1.00 91.12 270 ILE A O 1
ATOM 2183 N N . PHE A 1 271 ? 39.549 0.406 -50.051 1.00 92.94 271 PHE A N 1
ATOM 2184 C CA . PHE A 1 271 ? 39.557 -1.021 -50.394 1.00 92.94 271 PHE A CA 1
ATOM 2185 C C . PHE A 1 271 ? 39.512 -1.266 -51.906 1.00 92.94 271 PHE A C 1
ATOM 2187 O O . PHE A 1 271 ? 40.101 -2.229 -52.386 1.00 92.94 271 PHE A O 1
ATOM 2194 N N . ALA A 1 272 ? 38.890 -0.364 -52.667 1.00 92.88 272 ALA A N 1
ATOM 2195 C CA . ALA A 1 272 ? 38.933 -0.354 -54.127 1.00 92.88 272 ALA A CA 1
ATOM 2196 C C . ALA A 1 272 ? 40.266 0.178 -54.706 1.00 92.88 272 ALA A C 1
ATOM 2198 O O . ALA A 1 272 ? 40.363 0.414 -55.909 1.00 92.88 272 ALA A O 1
ATOM 2199 N N . GLY A 1 273 ? 41.290 0.398 -53.871 1.00 91.56 273 GLY A N 1
ATOM 2200 C CA . GLY A 1 273 ? 42.630 0.822 -54.286 1.00 91.56 273 GLY A CA 1
ATOM 2201 C C . GLY A 1 273 ? 42.783 2.324 -54.533 1.00 91.56 273 GLY A C 1
ATOM 2202 O O . GLY A 1 273 ? 43.821 2.758 -55.037 1.00 91.56 273 GLY A O 1
ATOM 2203 N N . ARG A 1 274 ? 41.783 3.147 -54.190 1.00 92.00 274 ARG A N 1
ATOM 2204 C CA . ARG A 1 274 ? 41.866 4.604 -54.358 1.00 92.00 274 ARG A CA 1
ATOM 2205 C C . ARG A 1 274 ? 42.564 5.246 -53.165 1.00 92.00 274 ARG A C 1
ATOM 2207 O O . ARG A 1 274 ? 42.258 4.956 -52.011 1.00 92.00 274 ARG A O 1
ATOM 2214 N N . LYS A 1 275 ? 43.475 6.181 -53.439 1.00 89.62 275 LYS A N 1
ATOM 2215 C CA . LYS A 1 275 ? 44.057 7.039 -52.401 1.00 89.62 275 LYS A CA 1
ATOM 2216 C C . LYS A 1 275 ? 43.085 8.169 -52.086 1.00 89.62 275 LYS A C 1
ATOM 2218 O O . LYS A 1 275 ? 42.619 8.851 -52.994 1.00 89.62 275 LYS A O 1
ATOM 2223 N N . ILE A 1 276 ? 42.788 8.355 -50.805 1.00 87.19 276 ILE A N 1
ATOM 2224 C CA . ILE A 1 276 ? 41.897 9.411 -50.323 1.00 87.19 276 ILE A CA 1
ATOM 2225 C C . ILE A 1 276 ? 42.694 10.312 -49.400 1.00 87.19 276 ILE A C 1
ATOM 2227 O O . ILE A 1 276 ? 43.305 9.840 -48.443 1.00 87.19 276 ILE A O 1
ATOM 2231 N N . HIS A 1 277 ? 42.649 11.607 -49.686 1.00 85.88 277 HIS A N 1
ATOM 2232 C CA . HIS A 1 277 ? 43.143 12.648 -48.801 1.00 85.88 277 HIS A CA 1
ATOM 2233 C C . HIS A 1 277 ? 41.934 13.359 -48.197 1.00 85.88 277 HIS A C 1
ATOM 2235 O O . HIS A 1 277 ? 41.038 13.781 -48.925 1.00 85.88 277 HIS A O 1
ATOM 2241 N N . ASN A 1 278 ? 41.893 13.442 -46.871 1.00 85.06 278 ASN A N 1
ATOM 2242 C CA . ASN A 1 278 ? 40.828 14.101 -46.128 1.00 85.06 278 ASN A CA 1
ATOM 2243 C C . ASN A 1 278 ? 41.468 15.029 -45.090 1.00 85.06 278 ASN A C 1
ATOM 2245 O O . ASN A 1 278 ? 42.360 14.602 -44.357 1.00 85.06 278 ASN A O 1
ATOM 2249 N N . MET A 1 279 ? 41.010 16.278 -45.045 1.00 86.81 279 MET A N 1
ATOM 2250 C CA . MET A 1 279 ? 41.292 17.210 -43.961 1.00 86.81 279 MET A CA 1
ATOM 2251 C C . MET A 1 279 ? 39.967 17.743 -43.427 1.00 86.81 279 MET A C 1
ATOM 2253 O O . MET A 1 279 ? 39.110 18.176 -44.196 1.00 86.81 279 MET A O 1
ATOM 2257 N N . TRP A 1 280 ? 39.815 17.724 -42.105 1.00 89.00 280 TRP A N 1
ATOM 2258 C CA . TRP A 1 280 ? 38.662 18.322 -41.448 1.00 89.00 280 TRP A CA 1
ATOM 2259 C C . TRP A 1 280 ? 38.803 19.841 -41.436 1.00 89.00 280 TRP A C 1
ATOM 2261 O O . TRP A 1 280 ? 39.760 20.366 -40.873 1.00 89.00 280 TRP A O 1
ATOM 2271 N N . THR A 1 281 ? 37.832 20.527 -42.031 1.00 89.44 281 THR A N 1
ATOM 2272 C CA . THR A 1 281 ? 37.793 21.990 -42.126 1.00 89.44 281 THR A CA 1
ATOM 2273 C C . THR A 1 281 ? 36.493 22.503 -41.501 1.00 89.44 281 THR A C 1
ATOM 2275 O O . THR A 1 281 ? 35.430 21.941 -41.794 1.00 89.44 281 THR A O 1
ATOM 2278 N N . PRO A 1 282 ? 36.545 23.528 -40.631 1.00 89.38 282 PRO A N 1
ATOM 2279 C CA . PRO A 1 282 ? 35.353 24.185 -40.102 1.00 89.38 282 PRO A CA 1
ATOM 2280 C C . PRO A 1 282 ? 34.414 24.666 -41.217 1.00 89.38 282 PRO A C 1
ATOM 2282 O O . PRO A 1 282 ? 34.856 25.122 -42.267 1.00 89.38 282 PRO A O 1
ATOM 2285 N N . LEU A 1 283 ? 33.098 24.556 -41.008 1.00 87.44 283 LEU A N 1
ATOM 2286 C CA . LEU A 1 283 ? 32.103 24.853 -42.050 1.00 87.44 283 LEU A CA 1
ATOM 2287 C C . LEU A 1 283 ? 32.125 26.324 -42.503 1.00 87.44 283 LEU A C 1
ATOM 2289 O O . LEU A 1 283 ? 31.782 26.616 -43.643 1.00 87.44 283 LEU A O 1
ATOM 2293 N N . ASP A 1 284 ? 32.512 27.237 -41.618 1.00 92.25 284 ASP A N 1
ATOM 2294 C CA . ASP A 1 284 ? 32.665 28.672 -41.868 1.00 92.25 284 ASP A CA 1
ATOM 2295 C C . ASP A 1 284 ? 33.899 29.022 -42.712 1.00 92.25 284 ASP A C 1
ATOM 2297 O O . ASP A 1 284 ? 33.918 30.072 -43.352 1.00 92.25 284 ASP A O 1
ATOM 2301 N N . GLU A 1 285 ? 34.881 28.124 -42.785 1.00 94.25 285 GLU A N 1
ATOM 2302 C CA . GLU A 1 285 ? 36.025 28.229 -43.699 1.00 94.25 285 GLU A CA 1
ATOM 2303 C C . GLU A 1 285 ? 35.721 27.636 -45.089 1.00 94.25 285 GLU A C 1
ATOM 2305 O O . GLU A 1 285 ? 36.483 27.825 -46.041 1.00 94.25 285 GLU A O 1
ATOM 2310 N N . ILE A 1 286 ? 34.594 26.932 -45.241 1.00 93.25 286 ILE A N 1
ATOM 2311 C CA . ILE A 1 286 ? 34.160 26.351 -46.512 1.00 93.25 286 ILE A CA 1
ATOM 2312 C C . ILE A 1 286 ? 33.301 27.363 -47.272 1.00 93.25 286 ILE A C 1
ATOM 2314 O O . ILE A 1 286 ? 32.374 27.966 -46.734 1.00 93.25 286 ILE A O 1
ATOM 2318 N N . SER A 1 287 ? 33.560 27.507 -48.576 1.00 94.56 287 SER A N 1
ATOM 2319 C CA . SER A 1 287 ? 32.736 28.346 -49.449 1.00 94.56 287 SER A CA 1
ATOM 2320 C C . SER A 1 287 ? 31.252 27.949 -49.357 1.00 94.56 287 SER A C 1
ATOM 2322 O O . SER A 1 287 ? 30.915 26.792 -49.636 1.00 94.56 287 SER A O 1
ATOM 2324 N N . PRO A 1 288 ? 30.332 28.888 -49.060 1.00 91.06 288 PRO A N 1
ATOM 2325 C CA . PRO A 1 288 ? 28.898 28.599 -49.002 1.00 91.06 288 PRO A CA 1
ATOM 2326 C C . PRO A 1 288 ? 28.349 27.997 -50.303 1.00 91.06 288 PRO A C 1
ATOM 2328 O O . PRO A 1 288 ? 27.414 27.197 -50.275 1.00 91.06 288 PRO A O 1
ATOM 2331 N N . TYR A 1 289 ? 28.955 28.335 -51.446 1.00 93.88 289 TYR A N 1
ATOM 2332 C CA . TYR A 1 289 ? 28.586 27.785 -52.751 1.00 93.88 289 TYR A CA 1
ATOM 2333 C C . TYR A 1 289 ? 28.929 26.300 -52.886 1.00 93.88 289 TYR A C 1
ATOM 2335 O O . TYR A 1 289 ? 28.179 25.566 -53.523 1.00 93.88 289 TYR A O 1
ATOM 2343 N N . LEU A 1 290 ? 30.019 25.837 -52.262 1.00 92.06 290 LEU A N 1
ATOM 2344 C CA . LEU A 1 290 ? 30.377 24.418 -52.258 1.00 92.06 290 LEU A CA 1
ATOM 2345 C C . LEU A 1 290 ? 29.370 23.607 -51.436 1.00 92.06 290 LEU A C 1
ATOM 2347 O O . LEU A 1 290 ? 28.929 22.551 -51.878 1.00 92.06 290 LEU A O 1
ATOM 2351 N N . VAL A 1 291 ? 28.949 24.131 -50.281 1.00 89.12 291 VAL A N 1
ATOM 2352 C CA . VAL A 1 291 ? 27.905 23.507 -49.451 1.00 89.12 291 VAL A CA 1
ATOM 2353 C C . VAL A 1 291 ? 26.601 23.369 -50.242 1.00 89.12 291 VAL A C 1
ATOM 2355 O O . VAL A 1 291 ? 25.995 22.300 -50.257 1.00 89.12 291 VAL A O 1
ATOM 2358 N N . LEU A 1 292 ? 26.196 24.427 -50.953 1.00 86.38 292 LEU A N 1
ATOM 2359 C CA . LEU A 1 292 ? 25.014 24.402 -51.819 1.00 86.38 292 LEU A CA 1
ATOM 2360 C C . LEU A 1 292 ? 25.160 23.409 -52.979 1.00 86.38 292 LEU A C 1
ATOM 2362 O O . LEU A 1 292 ? 24.205 22.699 -53.281 1.00 86.38 292 LEU A O 1
ATOM 2366 N N . ALA A 1 293 ? 26.338 23.334 -53.603 1.00 90.38 293 ALA A N 1
ATOM 2367 C CA . ALA A 1 293 ? 26.608 22.393 -54.686 1.00 90.38 293 ALA A CA 1
ATOM 2368 C C . ALA A 1 293 ? 26.500 20.933 -54.218 1.00 90.38 293 ALA A C 1
ATOM 2370 O O . ALA A 1 293 ? 25.894 20.124 -54.913 1.00 90.38 293 ALA A O 1
ATOM 2371 N N . VAL A 1 294 ? 27.021 20.607 -53.029 1.00 89.88 294 VAL A N 1
ATOM 2372 C CA . VAL A 1 294 ? 26.905 19.262 -52.437 1.00 89.88 294 VAL A CA 1
ATOM 2373 C C . VAL A 1 294 ? 25.449 18.922 -52.124 1.00 89.88 294 VAL A C 1
ATOM 2375 O O . VAL A 1 294 ? 24.988 17.851 -52.506 1.00 89.88 294 VAL A O 1
ATOM 2378 N N . ILE A 1 295 ? 24.702 19.838 -51.494 1.00 87.31 295 ILE A N 1
ATOM 2379 C CA . ILE A 1 295 ? 23.270 19.626 -51.218 1.00 87.31 295 ILE A CA 1
ATOM 2380 C C . ILE A 1 295 ? 22.506 19.390 -52.524 1.00 87.31 295 ILE A C 1
ATOM 2382 O O . ILE A 1 295 ? 21.721 18.457 -52.600 1.00 87.31 295 ILE A O 1
ATOM 2386 N N . ALA A 1 296 ? 22.754 20.197 -53.559 1.00 86.81 296 ALA A N 1
ATOM 2387 C CA . ALA A 1 296 ? 22.082 20.055 -54.848 1.00 86.81 296 ALA A CA 1
ATOM 2388 C C . ALA A 1 296 ? 22.464 18.765 -55.596 1.00 86.81 296 ALA A C 1
ATOM 2390 O O . ALA A 1 296 ? 21.632 18.227 -56.324 1.00 86.81 296 ALA A O 1
ATOM 2391 N N . ALA A 1 297 ? 23.701 18.282 -55.434 1.00 89.38 297 ALA A N 1
ATOM 2392 C CA . ALA A 1 297 ? 24.175 17.040 -56.040 1.00 89.38 297 ALA A CA 1
ATOM 2393 C C . ALA A 1 297 ? 23.556 15.794 -55.387 1.00 89.38 297 ALA A C 1
ATOM 2395 O O . ALA A 1 297 ? 23.229 14.845 -56.095 1.00 89.38 297 ALA A O 1
ATOM 2396 N N . GLU A 1 298 ? 23.380 15.805 -54.064 1.00 86.44 298 GLU A N 1
ATOM 2397 C CA . GLU A 1 298 ? 22.726 14.718 -53.322 1.00 86.44 298 GLU A CA 1
ATOM 2398 C C . GLU A 1 298 ? 21.198 14.773 -53.463 1.00 86.44 298 GLU A C 1
ATOM 2400 O O . GLU A 1 298 ? 20.542 13.755 -53.677 1.00 86.44 298 GLU A O 1
ATOM 2405 N N . ASP A 1 299 ? 20.624 15.972 -53.355 1.00 85.44 299 ASP A N 1
ATOM 2406 C CA . ASP A 1 299 ? 19.184 16.193 -53.358 1.00 85.44 299 ASP A CA 1
ATOM 2407 C C . ASP A 1 299 ? 18.816 17.590 -53.888 1.00 85.44 299 ASP A C 1
ATOM 2409 O O . ASP A 1 299 ? 18.655 18.579 -53.164 1.00 85.44 299 ASP A O 1
ATOM 2413 N N . ALA A 1 300 ? 18.596 17.659 -55.199 1.00 83.19 300 ALA A N 1
ATOM 2414 C CA . ALA A 1 300 ? 18.180 18.882 -55.875 1.00 83.19 300 ALA A CA 1
ATOM 2415 C C . ALA A 1 300 ? 16.796 19.406 -55.434 1.00 83.19 300 ALA A C 1
ATOM 2417 O O . ALA A 1 300 ? 16.442 20.534 -55.783 1.00 83.19 300 ALA A O 1
ATOM 2418 N N . GLN A 1 301 ? 15.972 18.612 -54.735 1.00 81.56 301 GLN A N 1
ATOM 2419 C CA . GLN A 1 301 ? 14.639 19.013 -54.260 1.00 81.56 301 GLN A CA 1
ATOM 2420 C C . GLN A 1 301 ? 14.578 19.193 -52.738 1.00 81.56 301 GLN A C 1
ATOM 2422 O O . GLN A 1 301 ? 13.487 19.414 -52.208 1.00 81.56 301 GLN A O 1
ATOM 2427 N N . PHE A 1 302 ? 15.726 19.227 -52.057 1.00 79.62 302 PHE A N 1
ATOM 2428 C CA . PHE A 1 302 ? 15.833 19.312 -50.601 1.00 79.62 302 PHE A CA 1
ATOM 2429 C C . PHE A 1 302 ? 14.953 20.402 -49.966 1.00 79.62 302 PHE A C 1
ATOM 2431 O O . PHE A 1 302 ? 14.336 20.197 -48.924 1.00 79.62 302 PHE A O 1
ATOM 2438 N N . THR A 1 303 ? 14.836 21.571 -50.607 1.00 80.50 303 THR A N 1
ATOM 2439 C CA . THR A 1 303 ? 14.031 22.703 -50.106 1.00 80.50 303 THR A CA 1
ATOM 2440 C C . THR A 1 303 ? 12.522 22.510 -50.239 1.00 80.50 303 THR A C 1
ATOM 2442 O O . THR A 1 303 ? 11.752 23.250 -49.628 1.00 80.50 303 THR A O 1
ATOM 2445 N N . LYS A 1 304 ? 12.081 21.537 -51.036 1.00 81.12 304 LYS A N 1
ATOM 2446 C CA . LYS A 1 304 ? 10.669 21.293 -51.346 1.00 81.12 304 LYS A CA 1
ATOM 2447 C C . LYS A 1 304 ? 10.048 20.193 -50.490 1.00 81.12 304 LYS A C 1
ATOM 2449 O O . LYS A 1 304 ? 8.848 19.952 -50.609 1.00 81.12 304 LYS A O 1
ATOM 2454 N N . HIS A 1 305 ? 10.823 19.542 -49.621 1.00 80.94 305 HIS A N 1
ATOM 2455 C CA . HIS A 1 305 ? 10.322 18.485 -48.750 1.00 80.94 305 HIS A CA 1
ATOM 2456 C C . HIS A 1 305 ? 11.000 18.471 -47.376 1.00 80.94 305 HIS A C 1
ATOM 2458 O O . HIS A 1 305 ? 12.141 18.882 -47.206 1.00 80.94 305 HIS A O 1
ATOM 2464 N N . SER A 1 306 ? 10.319 17.923 -46.372 1.00 75.12 306 SER A N 1
ATOM 2465 C CA . SER A 1 306 ? 10.808 17.883 -44.984 1.00 75.12 306 SER A CA 1
ATOM 2466 C C . SER A 1 306 ? 11.740 16.698 -44.674 1.00 75.12 306 SER A C 1
ATOM 2468 O O . SER A 1 306 ? 11.808 16.259 -43.529 1.00 75.12 306 SER A O 1
ATOM 2470 N N . GLY A 1 307 ? 12.440 16.174 -45.685 1.00 77.06 307 GLY A N 1
ATOM 2471 C CA . GLY A 1 307 ? 13.517 15.183 -45.543 1.00 77.06 307 GLY A CA 1
ATOM 2472 C C . GLY A 1 307 ? 13.336 13.894 -46.347 1.00 77.06 307 GLY A C 1
ATOM 2473 O O . GLY A 1 307 ? 14.327 13.269 -46.698 1.00 77.06 307 GLY A O 1
ATOM 2474 N N . PHE A 1 308 ? 12.102 13.505 -46.678 1.00 78.00 308 PHE A N 1
ATOM 2475 C CA . PHE A 1 308 ? 11.832 12.346 -47.534 1.00 78.00 308 PHE A CA 1
ATOM 2476 C C . PHE A 1 308 ? 11.009 12.761 -48.756 1.00 78.00 308 PHE A C 1
ATOM 2478 O O . PHE A 1 308 ? 9.878 13.234 -48.609 1.00 78.00 308 PHE A O 1
ATOM 2485 N N . ASP A 1 309 ? 11.539 12.526 -49.960 1.00 81.00 309 ASP A N 1
ATOM 2486 C CA . ASP A 1 309 ? 10.796 12.692 -51.213 1.00 81.00 309 ASP A CA 1
ATOM 2487 C C . ASP A 1 309 ? 9.851 11.501 -51.439 1.00 81.00 309 ASP A C 1
ATOM 2489 O O . ASP A 1 309 ? 10.140 10.524 -52.135 1.00 81.00 309 ASP A O 1
ATOM 2493 N N . VAL A 1 310 ? 8.671 11.584 -50.822 1.00 80.00 310 VAL A N 1
ATOM 2494 C CA . VAL A 1 310 ? 7.625 10.557 -50.931 1.00 80.00 310 VAL A CA 1
ATOM 2495 C C . VAL A 1 310 ? 7.176 10.352 -52.384 1.00 80.00 310 VAL A C 1
ATOM 2497 O O . VAL A 1 310 ? 6.742 9.254 -52.739 1.00 80.00 310 VAL A O 1
ATOM 2500 N N . GLN A 1 311 ? 7.265 11.373 -53.243 1.00 79.75 311 GLN A N 1
ATOM 2501 C CA . GLN A 1 311 ? 6.865 11.249 -54.644 1.00 79.75 311 GLN A CA 1
ATOM 2502 C C . GLN A 1 311 ? 7.883 10.434 -55.443 1.00 79.75 311 GLN A C 1
ATOM 2504 O O . GLN A 1 311 ? 7.481 9.542 -56.193 1.00 79.75 311 GLN A O 1
ATOM 2509 N N . GLN A 1 312 ? 9.182 10.672 -55.249 1.00 79.88 312 GLN A N 1
ATOM 2510 C CA . GLN A 1 312 ? 10.223 9.854 -55.871 1.00 79.88 312 GLN A CA 1
ATOM 2511 C C . GLN A 1 312 ? 10.244 8.424 -55.337 1.00 79.88 312 GLN A C 1
ATOM 2513 O O . GLN A 1 312 ? 10.345 7.496 -56.136 1.00 79.88 312 GLN A O 1
ATOM 2518 N N . ILE A 1 313 ? 10.025 8.217 -54.034 1.00 82.50 313 ILE A N 1
ATOM 2519 C CA . ILE A 1 313 ? 9.888 6.868 -53.458 1.00 82.50 313 ILE A CA 1
ATOM 2520 C C . ILE A 1 313 ? 8.732 6.113 -54.128 1.00 82.50 313 ILE A C 1
ATOM 2522 O O . ILE A 1 313 ? 8.893 4.967 -54.543 1.00 82.50 313 ILE A O 1
ATOM 2526 N N . LYS A 1 314 ? 7.570 6.760 -54.297 1.00 84.25 314 LYS A N 1
ATOM 2527 C CA . LYS A 1 314 ? 6.420 6.157 -54.991 1.00 84.25 314 LYS A CA 1
ATOM 2528 C C . LYS A 1 314 ? 6.732 5.816 -56.449 1.00 84.25 314 LYS A C 1
ATOM 2530 O O . LYS A 1 314 ? 6.336 4.747 -56.904 1.00 84.25 314 LYS A O 1
ATOM 2535 N N . ARG A 1 315 ? 7.443 6.688 -57.174 1.00 83.75 315 ARG A N 1
ATOM 2536 C CA . ARG A 1 315 ? 7.854 6.438 -58.568 1.00 83.75 315 ARG A CA 1
ATOM 2537 C C . ARG A 1 315 ? 8.858 5.289 -58.676 1.00 83.75 315 ARG A C 1
ATOM 2539 O O . ARG A 1 315 ? 8.670 4.422 -59.521 1.00 83.75 315 ARG A O 1
ATOM 2546 N N . ALA A 1 316 ? 9.861 5.234 -57.800 1.00 84.00 316 ALA A N 1
ATOM 2547 C CA . ALA A 1 316 ? 10.838 4.146 -57.754 1.00 84.00 316 ALA A CA 1
ATOM 2548 C C . ALA A 1 316 ? 10.179 2.798 -57.412 1.00 84.00 316 ALA A C 1
ATOM 2550 O O . ALA A 1 316 ? 10.467 1.788 -58.049 1.00 84.00 316 ALA A O 1
ATOM 2551 N N . LEU A 1 317 ? 9.236 2.784 -56.462 1.00 84.00 317 LEU A N 1
ATOM 2552 C CA . LEU A 1 317 ? 8.443 1.594 -56.131 1.00 84.00 317 LEU A CA 1
ATOM 2553 C C . LEU A 1 317 ? 7.538 1.153 -57.288 1.00 84.00 317 LEU A C 1
ATOM 2555 O O . LEU A 1 317 ? 7.377 -0.044 -57.499 1.00 84.00 317 LEU A O 1
ATOM 2559 N N . ALA A 1 318 ? 6.951 2.093 -58.033 1.00 83.25 318 ALA A N 1
ATOM 2560 C CA . ALA A 1 318 ? 6.149 1.778 -59.214 1.00 83.25 318 ALA A CA 1
ATOM 2561 C C . ALA A 1 318 ? 7.004 1.236 -60.372 1.00 83.25 318 ALA A C 1
ATOM 2563 O O . ALA A 1 318 ? 6.542 0.365 -61.097 1.00 83.25 318 ALA A O 1
ATOM 2564 N N . HIS A 1 319 ? 8.243 1.715 -60.518 1.00 81.12 319 HIS A N 1
ATOM 2565 C CA . HIS A 1 319 ? 9.189 1.252 -61.536 1.00 81.12 319 HIS A CA 1
ATOM 2566 C C . HIS A 1 319 ? 9.798 -0.128 -61.215 1.00 81.12 319 HIS A C 1
ATOM 2568 O O . HIS A 1 319 ? 10.070 -0.894 -62.129 1.00 81.12 319 HIS A O 1
ATOM 2574 N N . ASN A 1 320 ? 9.964 -0.468 -59.929 1.00 74.44 320 ASN A N 1
ATOM 2575 C CA . ASN A 1 320 ? 10.477 -1.769 -59.462 1.00 74.44 320 ASN A CA 1
ATOM 2576 C C . ASN A 1 320 ? 9.398 -2.853 -59.271 1.00 74.44 320 ASN A C 1
ATOM 2578 O O . ASN A 1 320 ? 9.710 -3.953 -58.810 1.00 74.44 320 ASN A O 1
ATOM 2582 N N . ARG A 1 321 ? 8.129 -2.570 -59.587 1.00 59.31 321 ARG A N 1
ATOM 2583 C CA . ARG A 1 321 ? 7.098 -3.611 -59.688 1.00 59.31 321 ARG A CA 1
ATOM 2584 C C . ARG A 1 321 ? 7.261 -4.317 -61.035 1.00 59.31 321 ARG A C 1
ATOM 2586 O O . ARG A 1 321 ? 6.759 -3.823 -62.040 1.00 59.31 321 ARG A O 1
ATOM 2593 N N . ILE A 1 322 ? 8.007 -5.424 -61.019 1.00 51.53 322 ILE A N 1
ATOM 2594 C CA . ILE A 1 322 ? 7.981 -6.464 -62.064 1.00 51.53 322 ILE A CA 1
ATOM 2595 C C . ILE A 1 322 ? 6.594 -7.105 -62.084 1.00 51.53 322 ILE A C 1
ATOM 2597 O O . ILE A 1 322 ? 6.059 -7.351 -60.974 1.00 51.53 322 ILE A O 1
#

Organism: NCBI:txid408172

Radius of gyration: 30.93 Å; Cα contacts (8 Å, |Δi|>4): 281; chains: 1; bounding box: 69×56×86 Å

Sequence (322 aa):
VYSAIYRRVSFWRLGIFLLIASTALAESADVTHEKLLVNRGFIEIAADKFNVDAQILSAIIFTERTLNYDWTDERLDVVLFSTWKQNSSIGFAQVKVKTAYFIERQFSDSTSVFYPGEKYEALLSVSQTKEELIAKLLSDSLNTCYAAAYLRLMSSRWEREGYPIHTRPEILGTLYSTGLFQRDGSERSPRTNPRANEFGSRVREAAALFQRNGLVTMEQPSGLISKTRFNRLTKCALWGLAFLLFIPSLVIVPMRWVNPEKSSYMLQQIFAGRKIHNMWTPLDEISPYLVLAVIAAEDAQFTKHSGFDVQQIKRALAHNRI

Nearest PDB structures (foldseek):
  4hjv-assembly2_B  TM=7.218E-01  e=3.457E-02  Escherichia coli K-12
  6gi4-assembly1_B  TM=5.799E-01  e=3.136E-02  Escherichia coli
  6gi3-assembly1_B  TM=5.647E-01  e=5.631E-02  Escherichia coli
  6ghz-assembly2_A  TM=5.091E-01  e=4.864E-02  Escherichia coli K-12
  1sj7-assembly2_B  TM=1.921E-01  e=5.055E-01  Mus musculus

Foldseek 3Di:
DVVPPPPDPDPVVVVVLVVVVLQPAQDDLVVLLVLCVVCVVLLVVLCVLLVADSLLLSLLLSLCRRPPSDDDDPPDPPPPPPPVQQWFQFESSRHTLVLLLVLLVLCCDPPDLLHLDDSNNPVDDHDPDSVVSRVLCNDNSSVSNSSSSSLSSVQSSQVVVVHGCRVQSQVSQQCRVCPQADPVRHGPHHDPDDDGDPRSVSSVVSSVVCVVPPSDDDPDPPPPDPPPCCDVVVVVVSVVVVCVVVVVCVVVVCCVPDPDPDDPVRVVVVVVVDDDDDDDDPPVPDDPVVVVVVCCVVPVCPVVDPPDPPVVVVVVVVVPPD

Mean predicted aligned error: 16.35 Å